Protein 1TUA (pdb70)

Structure (mmCIF, N/CA/C/O backbone):
data_1TUA
#
_entry.id   1TUA
#
_cell.length_a   50.710
_cell.length_b   28.987
_cell.length_c   69.924
_cell.angle_alpha   90.00
_cell.angle_beta   95.85
_cell.angle_gamma   90.00
#
_symmetry.space_group_name_H-M   'P 1 21 1'
#
loop_
_entity.id
_entity.type
_entity.pdbx_description
1 polymer 'Hypothetical protein APE0754'
2 water water
#
loop_
_atom_site.group_PDB
_atom_site.id
_atom_site.type_symbol
_atom_site.label_atom_id
_atom_site.label_alt_id
_atom_site.label_comp_id
_atom_site.label_asym_id
_atom_site.label_entity_id
_atom_site.label_seq_id
_atom_site.pdbx_PDB_ins_code
_atom_site.Cartn_x
_atom_site.Cartn_y
_atom_site.Cartn_z
_atom_site.occupancy
_atom_site.B_iso_or_equiv
_atom_site.auth_seq_id
_atom_site.auth_comp_id
_atom_site.auth_asym_id
_atom_site.auth_atom_id
_atom_site.pdbx_PDB_model_num
ATOM 1 N N . ALA A 1 1 ? 54.814 14.633 77.575 1.00 25.20 0 ALA A N 1
ATOM 2 C CA . ALA A 1 1 ? 53.455 14.607 78.195 1.00 22.08 0 ALA A CA 1
ATOM 3 C C . ALA A 1 1 ? 52.421 13.970 77.260 1.00 21.05 0 ALA A C 1
ATOM 4 O O . ALA A 1 1 ? 52.470 14.165 76.042 1.00 21.12 0 ALA A O 1
ATOM 6 N N . MET A 1 2 ? 51.496 13.198 77.833 1.00 17.75 1 MET A N 1
ATOM 7 C CA . MET A 1 2 ? 50.452 12.547 77.045 1.00 15.67 1 MET A CA 1
ATOM 8 C C . MET A 1 2 ? 49.455 13.580 76.546 1.00 15.24 1 MET A C 1
ATOM 9 O O . MET A 1 2 ? 49.052 14.479 77.285 1.00 15.12 1 MET A O 1
ATOM 14 N N . LYS A 1 3 ? 49.065 13.445 75.285 1.00 14.12 2 LYS A N 1
ATOM 15 C CA . LYS A 1 3 ? 48.085 14.339 74.676 1.00 12.24 2 LYS A CA 1
ATOM 16 C C . LYS A 1 3 ? 47.585 13.667 73.407 1.00 11.53 2 LYS A C 1
ATOM 17 O O . LYS A 1 3 ? 48.181 12.692 72.937 1.00 10.61 2 LYS A O 1
ATOM 23 N N . PRO A 1 4 ? 46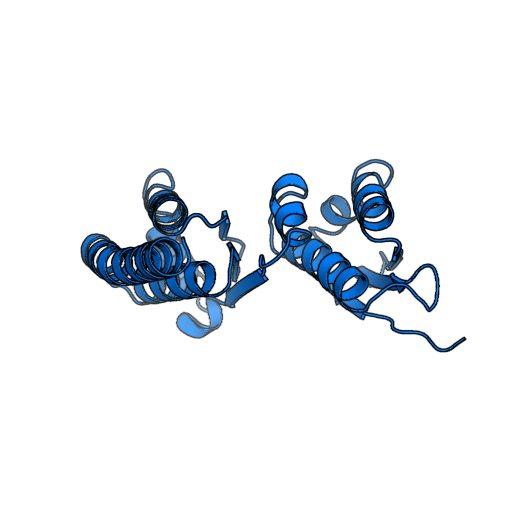.463 14.149 72.854 1.00 11.09 3 PRO A N 1
ATOM 24 C CA . PRO A 1 4 ? 45.971 13.523 71.625 1.00 10.69 3 PRO A CA 1
ATOM 25 C C . PRO A 1 4 ? 46.989 13.821 70.531 1.00 12.10 3 PRO A C 1
ATOM 26 O O . PRO A 1 4 ? 47.506 14.936 70.436 1.00 11.50 3 PRO A O 1
ATOM 30 N N . ARG A 1 5 ? 47.303 12.813 69.733 1.00 11.62 4 ARG A N 1
ATOM 31 C CA . ARG A 1 5 ? 48.246 12.974 68.638 1.00 11.56 4 ARG A CA 1
ATOM 32 C C . ARG A 1 5 ? 47.724 12.140 67.489 1.00 10.88 4 ARG A C 1
ATOM 33 O O . ARG A 1 5 ? 47.416 10.962 67.665 1.00 11.09 4 ARG A O 1
ATOM 41 N N . ILE A 1 6 ? 47.603 12.757 66.321 1.00 8.57 5 ILE A N 1
ATOM 42 C CA . ILE A 1 6 ? 47.140 12.034 65.150 1.00 9.82 5 ILE A CA 1
ATOM 43 C C . ILE A 1 6 ? 48.277 11.985 64.135 1.00 10.21 5 ILE A C 1
ATOM 44 O O . ILE A 1 6 ? 48.735 13.018 63.638 1.00 9.96 5 ILE A O 1
ATOM 49 N N . TYR A 1 7 ? 48.748 10.775 63.858 1.00 10.43 6 TYR A N 1
ATOM 50 C CA . TYR A 1 7 ? 49.817 10.564 62.895 1.00 10.43 6 TYR A CA 1
ATOM 51 C C . TYR A 1 7 ? 49.194 10.387 61.521 1.00 11.42 6 TYR A C 1
ATOM 52 O O . TYR A 1 7 ? 48.274 9.589 61.341 1.00 13.17 6 TYR A O 1
ATOM 61 N N . VAL A 1 8 ? 49.687 11.141 60.551 1.00 10.73 7 VAL A N 1
ATOM 62 C CA . VAL A 1 8 ? 49.169 11.046 59.197 1.00 11.27 7 VAL A CA 1
ATOM 63 C C . VAL A 1 8 ? 50.310 10.723 58.235 1.00 11.70 7 VAL A C 1
ATOM 64 O O . VAL A 1 8 ? 51.242 11.516 58.075 1.00 11.14 7 VAL A O 1
ATOM 68 N N . LYS A 1 9 ? 50.241 9.550 57.611 1.00 13.17 8 LYS A N 1
ATOM 69 C CA . LYS A 1 9 ? 51.266 9.155 56.654 1.00 14.63 8 LYS A CA 1
ATOM 70 C C . LYS A 1 9 ? 50.994 9.940 55.382 1.00 14.40 8 LYS A C 1
ATOM 71 O O . LYS A 1 9 ? 49.871 9.954 54.888 1.00 16.67 8 LYS A O 1
ATOM 77 N N . VAL A 1 10 ? 52.012 10.605 54.856 1.00 13.70 9 VAL A N 1
ATOM 78 C CA . VAL A 1 10 ? 51.838 11.392 53.641 1.00 13.74 9 VAL A CA 1
ATOM 79 C C . VAL A 1 10 ? 52.638 10.792 52.486 1.00 14.59 9 VAL A C 1
ATOM 80 O O . VAL A 1 10 ? 53.761 10.330 52.680 1.00 15.24 9 VAL A O 1
ATOM 84 N N . LYS A 1 11 ? 52.048 10.772 51.293 1.00 14.79 10 LYS A N 1
ATOM 85 C CA . LYS A 1 11 ? 52.752 10.249 50.127 1.00 14.39 10 LYS A CA 1
ATOM 86 C C . LYS A 1 11 ? 54.004 11.110 49.994 1.00 14.74 10 LYS A C 1
ATOM 87 O O . LYS A 1 11 ? 53.923 12.336 50.003 1.00 14.24 10 LYS A O 1
ATOM 93 N N . PRO A 1 12 ? 55.183 10.483 49.885 1.00 15.63 11 PRO A N 1
ATOM 94 C CA . PRO A 1 12 ? 56.431 11.248 49.762 1.00 16.78 11 PRO A CA 1
ATOM 95 C C . PRO A 1 12 ? 56.380 12.379 48.734 1.00 16.92 11 PRO A C 1
ATOM 96 O O . PRO A 1 12 ? 56.880 13.478 48.983 1.00 17.71 11 PRO A O 1
ATOM 100 N N . GLU A 1 13 ? 55.762 12.106 47.587 1.00 16.39 12 GLU A N 1
ATOM 101 C CA . GLU A 1 13 ? 55.653 13.082 46.509 1.00 16.78 12 GLU A CA 1
ATOM 102 C C . GLU A 1 13 ? 54.710 14.247 46.824 1.00 16.44 12 GLU A C 1
ATOM 103 O O . GLU A 1 13 ? 54.601 15.191 46.039 1.00 17.33 12 GLU A O 1
ATOM 109 N N . ARG A 1 14 ? 54.033 14.191 47.968 1.00 13.82 13 ARG A N 1
ATOM 110 C CA . ARG A 1 14 ? 53.114 15.261 48.343 1.00 12.85 13 ARG A CA 1
ATOM 111 C C . ARG A 1 14 ? 53.524 15.991 49.617 1.00 13.23 13 ARG A C 1
ATOM 112 O O . ARG A 1 14 ? 52.845 16.923 50.043 1.00 12.79 13 ARG A O 1
ATOM 120 N N . LEU A 1 15 ? 54.640 15.589 50.221 1.00 14.27 14 LEU A N 1
ATOM 121 C CA . LEU A 1 15 ? 55.080 16.222 51.464 1.00 13.58 14 LEU A CA 1
ATOM 122 C C . LEU A 1 15 ? 55.318 17.718 51.283 1.00 12.91 14 LEU A C 1
ATOM 123 O O . LEU A 1 15 ? 55.051 18.514 52.185 1.00 11.79 14 LEU A O 1
ATOM 128 N N . GLY A 1 16 ? 55.812 18.103 50.109 1.00 12.60 15 GLY A N 1
ATOM 129 C CA . GLY A 1 16 ? 56.046 19.511 49.849 1.00 13.37 15 GLY A CA 1
ATOM 130 C C . GLY A 1 16 ? 54.747 20.298 49.788 1.00 13.61 15 GLY A C 1
ATOM 131 O O . GLY A 1 16 ? 54.688 21.463 50.193 1.00 14.26 15 GLY A O 1
ATOM 132 N N . ALA A 1 17 ? 53.696 19.664 49.278 1.00 12.03 16 ALA A N 1
ATOM 133 C CA . ALA A 1 17 ? 52.405 20.328 49.173 1.00 12.31 16 ALA A CA 1
ATOM 134 C C . ALA A 1 17 ? 51.795 20.504 50.558 1.00 11.72 16 ALA A C 1
ATOM 135 O O . ALA A 1 17 ? 51.103 21.490 50.818 1.00 12.72 16 ALA A O 1
ATOM 137 N N . VAL A 1 18 ? 52.045 19.542 51.441 1.00 11.38 17 VAL A N 1
ATOM 138 C CA . VAL A 1 18 ? 51.518 19.602 52.798 1.00 10.81 17 VAL A CA 1
ATOM 139 C C . VAL A 1 18 ? 52.210 20.704 53.602 1.00 11.65 17 VAL A C 1
ATOM 140 O O . VAL A 1 18 ? 51.566 21.454 54.335 1.00 10.86 17 VAL A O 1
ATOM 144 N N . ILE A 1 19 ? 53.525 20.803 53.455 1.00 11.54 18 ILE A N 1
ATOM 145 C CA . ILE A 1 19 ? 54.296 21.821 54.165 1.00 12.30 18 ILE A CA 1
ATOM 146 C C . ILE A 1 19 ? 54.055 23.205 53.552 1.00 12.13 18 ILE A C 1
ATOM 147 O O . ILE A 1 19 ? 53.808 24.185 54.260 1.00 11.42 18 ILE A O 1
ATOM 152 N N . GLY A 1 20 ? 54.123 23.268 52.228 1.00 12.48 19 GLY A N 1
ATOM 153 C CA . GLY A 1 20 ? 53.932 24.524 51.534 1.00 15.12 19 GLY A CA 1
ATOM 154 C C . GLY A 1 20 ? 55.232 25.308 51.504 1.00 16.93 19 GLY A C 1
ATOM 155 O O . GLY A 1 20 ? 56.113 25.081 52.343 1.00 15.97 19 GLY A O 1
ATOM 156 N N . PRO A 1 21 ? 55.389 26.238 50.549 1.00 19.53 20 PRO A N 1
ATOM 157 C CA . PRO A 1 21 ? 56.615 27.034 50.454 1.00 20.35 20 PRO A CA 1
ATOM 158 C C . PRO A 1 21 ? 56.860 27.777 51.754 1.00 20.64 20 PRO A C 1
ATOM 159 O O . PRO A 1 21 ? 55.993 28.514 52.220 1.00 21.18 20 PRO A O 1
ATOM 163 N N . ARG A 1 22 ? 58.037 27.580 52.336 1.00 21.17 21 ARG A N 1
ATOM 164 C CA . ARG A 1 22 ? 58.382 28.236 53.589 1.00 22.13 21 ARG A CA 1
ATOM 165 C C . ARG A 1 22 ? 57.443 27.785 54.711 1.00 20.10 21 ARG A C 1
ATOM 166 O O . ARG A 1 22 ? 57.308 28.472 55.722 1.00 18.97 21 ARG A O 1
ATOM 174 N N . GLY A 1 23 ? 56.795 26.634 54.519 1.00 17.59 22 GLY A N 1
ATOM 175 C CA . GLY A 1 23 ? 55.883 26.102 55.524 1.00 15.42 22 GLY A CA 1
ATOM 176 C C . GLY A 1 23 ? 54.563 26.846 55.662 1.00 14.84 22 GLY A C 1
ATOM 177 O O . GLY A 1 23 ? 53.868 26.707 56.666 1.00 14.32 22 GLY A O 1
ATOM 178 N N . GLU A 1 24 ? 54.199 27.618 54.645 1.00 13.90 23 GLU A N 1
ATOM 179 C CA . GLU A 1 24 ? 52.968 28.399 54.685 1.00 15.32 23 GLU A CA 1
ATOM 180 C C . GLU A 1 24 ? 51.676 27.586 54.781 1.00 13.12 23 GLU A C 1
ATOM 181 O O . GLU A 1 24 ? 50.704 28.048 55.377 1.00 12.30 23 GLU A O 1
ATOM 187 N N . VAL A 1 25 ? 51.655 26.391 54.193 1.00 11.60 24 VAL A N 1
ATOM 188 C CA . VAL A 1 25 ? 50.451 25.568 54.241 1.00 11.75 24 VAL A CA 1
ATOM 189 C C . VAL A 1 25 ? 50.233 24.966 55.622 1.00 11.47 24 VAL A C 1
ATOM 190 O O . VAL A 1 25 ? 49.146 25.106 56.197 1.00 12.09 24 VAL A O 1
ATOM 194 N N . LYS A 1 26 ? 51.246 24.310 56.180 1.00 12.54 25 LYS A N 1
ATOM 195 C CA . LYS A 1 26 ? 51.049 23.743 57.510 1.00 13.51 25 LYS A CA 1
ATOM 196 C C . LYS A 1 26 ? 50.824 24.875 58.512 1.00 11.98 25 LYS A C 1
ATOM 197 O O . LYS A 1 26 ? 50.076 24.713 59.475 1.00 11.43 25 LYS A O 1
ATOM 203 N N . ALA A 1 27 ? 51.456 26.024 58.281 1.00 11.05 26 ALA A N 1
ATOM 204 C CA . ALA A 1 27 ? 51.286 27.173 59.173 1.00 11.32 26 ALA A CA 1
ATOM 205 C C . ALA A 1 27 ? 49.832 27.634 59.179 1.00 10.46 26 ALA A C 1
ATOM 206 O O . ALA A 1 27 ? 49.286 27.952 60.231 1.00 10.69 26 ALA A O 1
ATOM 208 N N . GLU A 1 28 ? 49.215 27.677 58.000 1.00 9.56 27 GLU A N 1
ATOM 209 C CA . GLU A 1 28 ? 47.825 28.100 57.880 1.00 9.49 27 GLU A CA 1
ATOM 210 C C . GLU A 1 28 ? 46.895 27.076 58.531 1.00 9.71 27 GLU A C 1
ATOM 211 O O . GLU A 1 28 ? 45.911 27.449 59.177 1.00 9.71 27 GLU A O 1
ATOM 217 N N . ILE A 1 29 ? 47.196 25.786 58.373 1.00 9.03 28 ILE A N 1
ATOM 218 C CA . ILE A 1 29 ? 46.348 24.767 58.992 1.00 10.40 28 ILE A CA 1
ATOM 219 C C . ILE A 1 29 ? 46.422 24.932 60.509 1.00 9.67 28 ILE A C 1
ATOM 220 O O . ILE A 1 29 ? 45.401 24.900 61.201 1.00 9.54 28 ILE A O 1
ATOM 225 N N . MET A 1 30 ? 47.638 25.125 61.018 1.00 9.67 29 MET A N 1
ATOM 226 C CA . MET A 1 30 ? 47.853 25.312 62.449 1.00 10.24 29 MET A CA 1
ATOM 227 C C . MET A 1 30 ? 47.099 26.547 62.947 1.00 10.78 29 MET A C 1
ATOM 228 O O . MET A 1 30 ? 46.417 26.507 63.968 1.00 10.39 29 MET A O 1
ATOM 233 N N . ARG A 1 31 ? 47.230 27.642 62.208 1.00 10.56 30 ARG A N 1
ATOM 234 C CA . ARG A 1 31 ? 46.599 28.910 62.557 1.00 11.93 30 ARG A CA 1
ATOM 235 C C . ARG A 1 31 ? 45.083 28.842 62.689 1.00 10.98 30 ARG A C 1
ATOM 236 O O . ARG A 1 31 ? 44.509 29.382 63.632 1.00 11.56 30 ARG A O 1
ATOM 244 N N . ARG A 1 32 ? 44.437 28.171 61.745 1.00 9.41 31 ARG A N 1
ATOM 245 C CA . ARG A 1 32 ? 42.980 28.067 61.743 1.00 10.57 31 ARG A CA 1
ATOM 246 C C . ARG A 1 32 ? 42.373 27.055 62.712 1.00 10.24 31 ARG A C 1
ATOM 247 O O . ARG A 1 32 ? 41.196 27.171 63.068 1.00 10.47 31 ARG A O 1
ATOM 255 N N . THR A 1 33 ? 43.174 26.084 63.150 1.00 9.25 32 THR A N 1
ATOM 256 C CA . THR A 1 33 ? 42.693 25.034 64.052 1.00 8.26 32 THR A CA 1
ATOM 257 C C . THR A 1 33 ? 43.267 25.041 65.471 1.00 7.81 32 THR A C 1
ATOM 258 O O . THR A 1 33 ? 42.736 24.371 66.354 1.00 8.67 32 THR A O 1
ATOM 262 N N . GLY A 1 34 ? 44.345 25.785 65.696 1.00 7.12 33 GLY A N 1
ATOM 263 C CA . GLY A 1 34 ? 44.937 25.815 67.025 1.00 8.65 33 GLY A CA 1
ATOM 264 C C . GLY A 1 34 ? 45.708 24.536 67.303 1.00 10.01 33 GLY A C 1
ATOM 265 O O . GLY A 1 34 ? 45.740 24.031 68.431 1.00 10.86 33 GLY A O 1
ATOM 266 N N . THR A 1 35 ? 46.333 24.003 66.261 1.00 9.55 34 THR A N 1
ATOM 267 C CA . THR A 1 35 ? 47.111 22.783 66.392 1.00 8.18 34 THR A CA 1
ATOM 268 C C . THR A 1 35 ? 48.577 23.054 66.110 1.00 9.44 34 THR A C 1
ATOM 269 O O . THR A 1 35 ? 48.951 24.143 65.662 1.00 9.19 34 THR A O 1
ATOM 273 N N . VAL A 1 36 ? 49.403 22.053 66.405 1.00 10.10 35 VAL A N 1
ATOM 274 C CA . VAL A 1 36 ? 50.827 22.113 66.147 1.00 11.18 35 VAL A CA 1
ATOM 275 C C . VAL A 1 36 ? 51.109 20.902 65.265 1.00 11.51 35 VAL A C 1
ATOM 276 O O . VAL A 1 36 ? 50.792 19.766 65.624 1.00 11.23 35 VAL A O 1
ATOM 280 N N . ILE A 1 37 ? 51.682 21.154 64.098 1.00 10.41 36 ILE A N 1
ATOM 281 C CA . ILE A 1 37 ? 51.967 20.089 63.161 1.00 13.13 36 ILE A CA 1
ATOM 282 C C . ILE A 1 37 ? 53.469 19.918 62.996 1.00 15.28 36 ILE A C 1
ATOM 283 O O . ILE A 1 37 ? 54.182 20.865 62.663 1.00 16.17 36 ILE A O 1
ATOM 288 N N . THR A 1 38 ? 53.945 18.706 63.242 1.00 14.72 37 THR A N 1
ATOM 289 C CA . THR A 1 38 ? 55.363 18.416 63.112 1.00 17.00 37 THR A CA 1
ATOM 290 C C . THR A 1 38 ? 55.548 17.436 61.958 1.00 16.64 37 THR A C 1
ATOM 291 O O . THR A 1 38 ? 54.768 16.493 61.786 1.00 14.89 37 THR A O 1
ATOM 295 N N . VAL A 1 39 ? 56.582 17.680 61.163 1.00 17.36 38 VAL A N 1
ATOM 296 C CA . VAL A 1 39 ? 56.865 16.858 60.001 1.00 19.53 38 VAL A CA 1
ATOM 297 C C . VAL A 1 39 ? 58.126 16.015 60.147 1.00 20.88 38 VAL A C 1
ATOM 298 O O . VAL A 1 39 ? 59.157 16.494 60.618 1.00 21.47 38 VAL A O 1
ATOM 302 N N . ASP A 1 40 ? 58.024 14.753 59.747 1.00 22.04 39 ASP A N 1
ATOM 303 C CA . ASP A 1 40 ? 59.144 13.820 59.776 1.00 24.59 39 ASP A CA 1
ATOM 304 C C . ASP A 1 40 ? 59.424 13.548 58.298 1.00 25.65 39 ASP A C 1
ATOM 305 O O . ASP A 1 40 ? 58.862 12.615 57.724 1.00 25.18 39 ASP A O 1
ATOM 310 N N . THR A 1 41 ? 60.279 14.362 57.681 1.00 27.22 40 THR A N 1
ATOM 311 C CA . THR A 1 41 ? 60.571 14.207 56.257 1.00 30.79 40 THR A CA 1
ATOM 312 C C . THR A 1 41 ? 61.132 12.842 55.877 1.00 31.98 40 THR A C 1
ATOM 313 O O . THR A 1 41 ? 60.748 12.266 54.858 1.00 31.96 40 THR A O 1
ATOM 317 N N . GLU A 1 42 ? 62.041 12.326 56.694 1.00 33.07 41 GLU A N 1
ATOM 318 C CA . GLU A 1 42 ? 62.649 11.033 56.415 1.00 34.60 41 GLU A CA 1
ATOM 319 C C . GLU A 1 42 ? 61.633 9.895 56.361 1.00 33.47 41 GLU A C 1
ATOM 320 O O . GLU A 1 42 ? 61.784 8.961 55.572 1.00 33.84 41 GLU A O 1
ATOM 326 N N . ASN A 1 43 ? 60.594 9.981 57.187 1.00 30.89 42 ASN A N 1
ATOM 327 C CA . ASN A 1 43 ? 59.560 8.953 57.220 1.00 28.45 42 ASN A CA 1
ATOM 328 C C . ASN A 1 43 ? 58.282 9.417 56.518 1.00 25.79 42 ASN A C 1
ATOM 329 O O . ASN A 1 43 ? 57.315 8.663 56.424 1.00 26.24 42 ASN A O 1
ATOM 334 N N . SER A 1 44 ? 58.294 10.654 56.022 1.00 22.64 43 SER A N 1
ATOM 335 C CA . SER A 1 44 ? 57.142 11.244 55.336 1.00 20.84 43 SER A CA 1
ATOM 336 C C . SER A 1 44 ? 55.885 11.010 56.177 1.00 19.87 43 SER A C 1
ATOM 337 O O . SER A 1 44 ? 54.874 10.475 55.707 1.00 18.12 43 SER A O 1
ATOM 340 N N . MET A 1 45 ? 55.980 11.420 57.435 1.00 17.86 44 MET A N 1
ATOM 341 C CA . MET A 1 45 ? 54.911 11.268 58.405 1.00 16.68 44 MET A CA 1
ATOM 342 C C . MET A 1 45 ? 54.681 12.634 59.042 1.00 16.09 44 MET A C 1
ATOM 343 O O . MET A 1 45 ? 55.624 13.387 59.293 1.00 15.86 44 MET A O 1
ATOM 348 N N . VAL A 1 46 ? 53.420 12.959 59.286 1.00 13.77 45 VAL A N 1
ATOM 349 C CA . VAL A 1 46 ? 53.070 14.226 59.901 1.00 13.42 45 VAL A CA 1
ATOM 350 C C . VAL A 1 46 ? 52.356 13.925 61.219 1.00 13.34 45 VAL A C 1
ATOM 351 O O . VAL A 1 46 ? 51.601 12.959 61.313 1.00 14.10 45 VAL A O 1
ATOM 355 N N . ILE A 1 47 ? 52.630 14.717 62.248 1.00 12.08 46 ILE A N 1
ATOM 356 C CA . ILE A 1 47 ? 51.977 14.521 63.537 1.00 12.46 46 ILE A CA 1
ATOM 357 C C . ILE A 1 47 ? 51.193 15.785 63.874 1.00 11.66 46 ILE A C 1
ATOM 358 O O . ILE A 1 47 ? 51.743 16.885 63.869 1.00 10.82 46 ILE A O 1
ATOM 363 N N . VAL A 1 48 ? 49.906 15.617 64.157 1.00 10.25 47 VAL A N 1
ATOM 364 C CA . VAL A 1 48 ? 49.038 16.738 64.494 1.00 10.49 47 VAL A CA 1
ATOM 365 C C . VAL A 1 48 ? 48.706 16.675 65.984 1.00 10.20 47 VAL A C 1
ATOM 366 O O . VAL A 1 48 ? 48.252 15.646 66.476 1.00 9.21 47 VAL A O 1
ATOM 370 N N . GLU A 1 49 ? 48.955 17.773 66.694 1.00 9.89 48 GLU A N 1
ATOM 371 C CA . GLU A 1 49 ? 48.682 17.853 68.124 1.00 11.16 48 GLU A CA 1
ATOM 372 C C . GLU A 1 49 ? 47.963 19.153 68.450 1.00 9.89 48 GLU A C 1
ATOM 373 O O . GLU A 1 49 ? 48.072 20.132 67.719 1.00 9.37 48 GLU A O 1
ATOM 379 N N . PRO A 1 50 ? 47.224 19.180 69.566 1.00 10.00 49 PRO A N 1
ATOM 380 C CA . PRO A 1 50 ? 46.526 20.412 69.939 1.00 10.88 49 PRO A CA 1
ATOM 381 C C . PRO A 1 50 ? 47.567 21.333 70.586 1.00 10.83 49 PRO A C 1
ATOM 382 O O . PRO A 1 50 ? 48.537 20.848 71.176 1.00 11.69 49 PRO A O 1
ATOM 386 N N . GLU A 1 51 ? 47.392 22.646 70.470 1.00 10.99 50 GLU A N 1
ATOM 387 C CA . GLU A 1 51 ? 48.352 23.570 71.079 1.00 11.37 50 GLU A CA 1
ATOM 388 C C . GLU A 1 51 ? 48.105 23.682 72.588 1.00 13.02 50 GLU A C 1
ATOM 389 O O . GLU A 1 51 ? 49.000 24.070 73.340 1.00 15.13 50 GLU A O 1
ATOM 395 N N . ALA A 1 52 ? 46.889 23.336 73.015 1.00 13.28 51 ALA A N 1
ATOM 396 C CA . ALA A 1 52 ? 46.479 23.380 74.427 1.00 14.37 51 ALA A CA 1
ATOM 397 C C . ALA A 1 52 ? 45.477 22.247 74.675 1.00 15.18 51 ALA A C 1
ATOM 398 O O . ALA A 1 52 ? 44.806 21.810 73.740 1.00 14.73 51 ALA A O 1
ATOM 400 N N . GLU A 1 53 ? 45.350 21.782 75.922 1.00 16.78 52 GLU A N 1
ATOM 401 C CA . GLU A 1 53 ? 44.438 20.661 76.215 1.00 17.91 52 GLU A CA 1
ATOM 402 C C . GLU A 1 53 ? 42.976 20.910 75.876 1.00 16.59 52 GLU A C 1
ATOM 403 O O . GLU A 1 53 ? 42.242 19.974 75.528 1.00 17.91 52 GLU A O 1
ATOM 409 N N . GLY A 1 54 ? 42.565 22.170 75.977 1.00 14.24 53 GLY A N 1
ATOM 410 C CA . GLY A 1 54 ? 41.191 22.545 75.698 1.00 11.56 53 GLY A CA 1
ATOM 411 C C . GLY A 1 54 ? 40.800 22.651 74.233 1.00 10.85 53 GLY A C 1
ATOM 412 O O . GLY A 1 54 ? 39.654 22.983 73.943 1.00 9.85 53 GLY A O 1
ATOM 413 N N . ILE A 1 55 ? 41.731 22.397 73.312 1.00 10.13 54 ILE A N 1
ATOM 414 C CA . ILE A 1 55 ? 41.409 22.447 71.880 1.00 10.21 54 ILE A CA 1
ATOM 415 C C . ILE A 1 55 ? 40.497 21.235 71.645 1.00 10.50 54 ILE A C 1
ATOM 416 O O . ILE A 1 55 ? 40.853 20.114 71.996 1.00 12.10 54 ILE A O 1
ATOM 421 N N . PRO A 1 56 ? 39.310 21.440 71.055 1.00 9.69 55 PRO A N 1
ATOM 422 C CA . PRO A 1 56 ? 38.418 20.301 70.836 1.00 10.11 55 PRO A CA 1
ATOM 423 C C . PRO A 1 56 ? 38.883 19.279 69.808 1.00 9.45 55 PRO A C 1
ATOM 424 O O . PRO A 1 56 ? 39.671 19.593 68.915 1.00 9.29 55 PRO A O 1
ATOM 428 N N . PRO A 1 57 ? 38.405 18.029 69.937 1.00 9.77 56 PRO A N 1
ATOM 429 C CA . PRO A 1 57 ? 38.744 16.927 69.033 1.00 9.37 56 PRO A CA 1
ATOM 430 C C . PRO A 1 57 ? 38.470 17.275 67.578 1.00 9.06 56 PRO A C 1
ATOM 431 O O . PRO A 1 57 ? 39.260 16.940 66.703 1.00 10.36 56 PRO A O 1
ATOM 435 N N . VAL A 1 58 ? 37.353 17.950 67.317 1.00 10.06 57 VAL A N 1
ATOM 436 C CA . VAL A 1 58 ? 37.009 18.313 65.942 1.00 10.47 57 VAL A CA 1
ATOM 437 C C . VAL A 1 58 ? 38.098 19.165 65.277 1.00 9.67 57 VAL A C 1
ATOM 438 O O . VAL A 1 58 ? 38.362 19.018 64.087 1.00 9.45 57 VAL A O 1
ATOM 442 N N . ASN A 1 59 ? 38.736 20.048 66.041 1.00 9.69 58 ASN A N 1
ATOM 443 C CA . ASN A 1 59 ? 39.798 20.892 65.491 1.00 8.87 58 ASN A CA 1
ATOM 444 C C . ASN A 1 59 ? 40.997 20.053 65.101 1.00 8.09 58 ASN A C 1
ATOM 445 O O . ASN A 1 59 ? 41.590 20.256 64.042 1.00 9.05 58 ASN A O 1
ATOM 450 N N . LEU A 1 60 ? 41.347 19.109 65.972 1.00 8.32 59 LEU A N 1
ATOM 451 C CA . LEU A 1 60 ? 42.479 18.216 65.746 1.00 8.54 59 LEU A CA 1
ATOM 452 C C . LEU A 1 60 ? 42.201 17.271 64.571 1.00 7.91 59 LEU A C 1
ATOM 453 O O . LEU A 1 60 ? 43.031 17.099 63.673 1.00 8.06 59 LEU A O 1
ATOM 458 N N . MET A 1 61 ? 41.016 16.673 64.586 1.00 7.62 60 MET A N 1
ATOM 459 C CA . MET A 1 61 ? 40.611 15.746 63.544 1.00 8.19 60 MET A CA 1
ATOM 460 C C . MET A 1 61 ? 40.521 16.406 62.164 1.00 8.63 60 MET A C 1
ATOM 461 O O . MET A 1 61 ? 41.014 15.859 61.179 1.00 9.69 60 MET A O 1
ATOM 466 N N . LYS A 1 62 ? 39.916 17.587 62.079 1.00 8.97 61 LYS A N 1
ATOM 467 C CA . LYS A 1 62 ? 39.811 18.257 60.780 1.00 8.50 61 LYS A CA 1
ATOM 468 C C . LYS A 1 62 ? 41.181 18.698 60.267 1.00 8.31 61 LYS A C 1
ATOM 469 O O . LYS A 1 62 ? 41.434 18.676 59.067 1.00 8.40 61 LYS A O 1
ATOM 475 N N . ALA A 1 63 ? 42.066 19.104 61.174 1.00 7.95 62 ALA A N 1
ATOM 476 C CA . ALA A 1 63 ? 43.415 19.500 60.781 1.00 8.26 62 ALA A CA 1
ATOM 477 C C . ALA A 1 63 ? 44.076 18.289 60.110 1.00 8.95 62 ALA A C 1
ATOM 478 O O . ALA A 1 63 ? 44.733 18.414 59.069 1.00 9.95 62 ALA A O 1
ATOM 480 N N . ALA A 1 64 ? 43.891 17.115 60.713 1.00 8.61 63 ALA A N 1
ATOM 481 C CA . ALA A 1 64 ? 44.464 15.878 60.181 1.00 8.36 63 ALA A CA 1
ATOM 482 C C . ALA A 1 64 ? 43.810 15.492 58.853 1.00 8.84 63 ALA A C 1
ATOM 483 O O . ALA A 1 64 ? 44.465 14.928 57.973 1.00 8.90 63 ALA A O 1
ATOM 485 N N . GLU A 1 65 ? 42.523 15.795 58.701 1.00 9.48 64 GLU A N 1
ATOM 486 C CA . GLU A 1 65 ? 41.829 15.465 57.457 1.00 10.55 64 GLU A CA 1
ATOM 487 C C . GLU A 1 65 ? 42.343 16.337 56.321 1.00 9.48 64 GLU A C 1
ATOM 488 O O . GLU A 1 65 ? 42.471 15.874 55.193 1.00 9.20 64 GLU A O 1
ATOM 494 N N . VAL A 1 66 ? 42.651 17.594 56.616 1.00 8.59 65 VAL A N 1
ATOM 495 C CA . VAL A 1 66 ? 43.182 18.481 55.585 1.00 8.76 65 VAL A CA 1
ATOM 496 C C . VAL A 1 66 ? 44.508 17.910 55.079 1.00 7.65 65 VAL A C 1
ATOM 497 O O . VAL A 1 66 ? 44.751 17.846 53.872 1.00 7.98 65 VAL A O 1
ATOM 501 N N . VAL A 1 67 ? 45.365 17.491 56.005 1.00 7.73 66 VAL A N 1
ATOM 502 C CA . VAL A 1 67 ? 46.653 16.908 55.628 1.00 7.41 66 VAL A CA 1
ATOM 503 C C . VAL A 1 67 ? 46.448 15.663 54.761 1.00 8.23 66 VAL A C 1
ATOM 504 O O . VAL A 1 67 ? 47.119 15.482 53.746 1.00 8.79 66 VAL A O 1
ATOM 508 N N . LYS A 1 68 ? 45.523 14.801 55.166 1.00 8.71 67 LYS A N 1
ATOM 509 C CA . LYS A 1 68 ? 45.254 13.587 54.407 1.00 9.85 67 LYS A CA 1
ATOM 510 C C . LYS A 1 68 ? 44.757 13.935 53.008 1.00 9.20 67 LYS A C 1
ATOM 511 O O . LYS A 1 68 ? 45.170 13.317 52.029 1.00 9.83 67 LYS A O 1
ATOM 517 N N . ALA A 1 69 ? 43.877 14.929 52.916 1.00 8.05 68 ALA A N 1
ATOM 518 C CA . ALA A 1 69 ? 43.329 15.357 51.628 1.00 8.12 68 ALA A CA 1
ATOM 519 C C . ALA A 1 69 ? 44.421 15.879 50.679 1.00 8.01 68 ALA A C 1
ATOM 520 O O . ALA A 1 69 ? 44.383 15.618 49.474 1.00 8.80 68 ALA A O 1
ATOM 522 N N . ILE A 1 70 ? 45.388 16.620 51.214 1.00 7.06 69 ILE A N 1
ATOM 523 C CA . ILE A 1 70 ? 46.479 17.138 50.386 1.00 8.21 69 ILE A CA 1
ATOM 524 C C . ILE A 1 70 ? 47.362 15.977 49.928 1.00 8.78 69 ILE A C 1
ATOM 525 O O . ILE A 1 70 ? 47.805 15.930 48.776 1.00 9.96 69 ILE A O 1
ATOM 530 N N . SER A 1 71 ? 47.605 15.038 50.835 1.00 8.19 70 SER A N 1
ATOM 531 C CA . SER A 1 71 ? 48.402 13.851 50.523 1.00 9.79 70 SER A CA 1
ATOM 532 C C . SER A 1 71 ? 47.753 13.068 49.375 1.00 9.74 70 SER A C 1
ATOM 533 O O . SER A 1 71 ? 48.437 12.553 48.492 1.00 10.58 70 SER A O 1
ATOM 536 N N . LEU A 1 72 ? 46.426 12.991 49.394 1.00 10.44 71 LEU A N 1
ATOM 537 C CA . LEU A 1 72 ? 45.673 12.280 48.361 1.00 10.44 71 LEU A CA 1
ATOM 538 C C . LEU A 1 72 ? 45.695 12.959 46.991 1.00 10.63 71 LEU A C 1
ATOM 539 O O . LEU A 1 72 ? 45.352 12.338 45.979 1.00 11.79 71 LEU A O 1
ATOM 544 N N . GLY A 1 73 ? 46.087 14.229 46.948 1.00 9.69 72 GLY A N 1
ATOM 545 C CA . GLY A 1 73 ? 46.157 14.914 45.668 1.00 9.80 72 GLY A CA 1
ATOM 546 C C . GLY A 1 73 ? 45.493 16.276 45.572 1.00 10.98 72 GLY A C 1
ATOM 547 O O . GLY A 1 73 ? 45.757 17.023 44.629 1.00 11.51 72 GLY A O 1
ATOM 548 N N . PHE A 1 74 ? 44.627 16.604 46.527 1.00 10.52 73 PHE A N 1
ATOM 549 C CA . PHE A 1 74 ? 43.950 17.895 46.517 1.00 10.17 73 PHE A CA 1
ATOM 550 C C . PHE A 1 74 ? 44.904 19.048 46.791 1.00 11.30 73 PHE A C 1
ATOM 551 O O . PHE A 1 74 ? 45.783 18.944 47.638 1.00 11.27 73 PHE A O 1
ATOM 559 N N . PRO A 1 75 ? 44.758 20.159 46.056 1.00 12.32 74 PRO A N 1
ATOM 560 C CA . PRO A 1 75 ? 45.653 21.283 46.341 1.00 12.39 74 PRO A CA 1
ATOM 561 C C . PRO A 1 75 ? 45.168 21.830 47.695 1.00 12.51 74 PRO A C 1
ATOM 562 O O . PRO A 1 75 ? 43.987 21.684 48.044 1.00 11.68 74 PRO A O 1
ATOM 566 N N . PRO A 1 76 ? 46.061 22.451 48.480 1.00 11.99 75 PRO A N 1
ATOM 567 C CA . PRO A 1 76 ? 45.653 22.988 49.783 1.00 11.96 75 PRO A CA 1
ATOM 568 C C . PRO A 1 76 ? 44.348 23.790 49.786 1.00 11.86 75 PRO A C 1
ATOM 569 O O . PRO A 1 76 ? 43.497 23.595 50.652 1.00 11.11 75 PRO A O 1
ATOM 573 N N . GLU A 1 77 ? 44.201 24.687 48.817 1.00 10.93 76 GLU A N 1
ATOM 574 C CA . GLU A 1 77 ? 43.020 25.529 48.729 1.00 11.77 76 GLU A CA 1
ATOM 575 C C . GLU A 1 77 ? 41.721 24.732 48.737 1.00 12.19 76 GLU A C 1
ATOM 576 O O . GLU A 1 77 ? 40.736 25.158 49.336 1.00 14.63 76 GLU A O 1
ATOM 582 N N . LYS A 1 78 ? 41.702 23.582 48.069 1.00 10.31 77 LYS A N 1
ATOM 583 C CA . LYS A 1 78 ? 40.489 22.771 48.058 1.00 9.29 77 LYS A CA 1
ATOM 584 C C . LYS A 1 78 ? 40.383 21.961 49.347 1.00 8.19 77 LYS A C 1
ATOM 585 O O . LYS A 1 78 ? 39.299 21.823 49.916 1.00 8.62 77 LYS A O 1
ATOM 591 N N . ALA A 1 79 ? 41.513 21.436 49.813 1.00 8.58 78 ALA A N 1
ATOM 592 C CA . ALA A 1 79 ? 41.538 20.639 51.042 1.00 8.90 78 ALA A CA 1
ATOM 593 C C . ALA A 1 79 ? 41.034 21.414 52.265 1.00 9.20 78 ALA A C 1
ATOM 594 O O . ALA A 1 79 ? 40.434 20.827 53.163 1.00 9.16 78 ALA A O 1
ATOM 596 N N . PHE A 1 80 ? 41.278 22.723 52.306 1.00 9.95 79 PHE A N 1
ATOM 597 C CA . PHE A 1 80 ? 40.839 23.548 53.436 1.00 10.77 79 PHE A CA 1
ATOM 598 C C . PHE A 1 80 ? 39.330 23.498 53.656 1.00 10.95 79 PHE A C 1
ATOM 599 O O . PHE A 1 80 ? 38.834 23.852 54.727 1.00 11.19 79 PHE A O 1
ATOM 607 N N . ARG A 1 81 ? 38.600 23.056 52.637 1.00 10.23 80 ARG A N 1
ATOM 608 C CA . ARG A 1 81 ? 37.150 22.944 52.745 1.00 10.46 80 ARG A CA 1
ATOM 609 C C . ARG A 1 81 ? 36.785 22.002 53.888 1.00 9.54 80 ARG A C 1
ATOM 610 O O . ARG A 1 81 ? 35.718 22.121 54.486 1.00 10.38 80 ARG A O 1
ATOM 618 N N . LEU A 1 82 ? 37.682 21.070 54.190 1.00 9.48 81 LEU A N 1
ATOM 619 C CA . LEU A 1 82 ? 37.457 20.102 55.255 1.00 9.24 81 LEU A CA 1
ATOM 620 C C . LEU A 1 82 ? 37.436 20.727 56.646 1.00 10.40 81 LEU A C 1
ATOM 621 O O . LEU A 1 82 ? 37.071 20.066 57.620 1.00 11.77 81 LEU A O 1
ATOM 626 N N . LEU A 1 83 ? 37.823 21.997 56.734 1.00 11.33 82 LEU A N 1
ATOM 627 C CA . LEU A 1 83 ? 37.811 22.706 58.008 1.00 13.16 82 LEU A CA 1
ATOM 628 C C . LEU A 1 83 ? 36.403 23.221 58.269 1.00 16.02 82 LEU A C 1
ATOM 629 O O . LEU A 1 83 ? 36.073 23.624 59.381 1.00 17.60 82 LEU A O 1
ATOM 634 N N . GLU A 1 84 ? 35.578 23.209 57.232 1.00 17.27 83 GLU A N 1
ATOM 635 C CA . GLU A 1 84 ? 34.211 23.684 57.346 1.00 19.94 83 GLU A CA 1
ATOM 636 C C . GLU A 1 84 ? 33.282 22.694 58.021 1.00 20.37 83 GLU A C 1
ATOM 637 O O . GLU A 1 84 ? 33.504 21.480 58.019 1.00 19.82 83 GLU A O 1
ATOM 643 N N . GLU A 1 85 ? 32.226 23.241 58.598 1.00 21.95 84 GLU A N 1
ATOM 644 C CA . GLU A 1 85 ? 31.233 22.456 59.296 1.00 23.95 84 GLU A CA 1
ATOM 645 C C . GLU A 1 85 ? 30.512 21.494 58.348 1.00 22.27 84 GLU A C 1
ATOM 646 O O . GLU A 1 85 ? 30.128 21.860 57.234 1.00 23.27 84 GLU A O 1
ATOM 652 N N . ASP A 1 86 ? 30.356 20.258 58.798 1.00 20.75 85 ASP A N 1
ATOM 653 C CA . ASP A 1 86 ? 29.668 19.225 58.036 1.00 19.22 85 ASP A CA 1
ATOM 654 C C . ASP A 1 86 ? 30.388 18.673 56.809 1.00 17.04 85 ASP A C 1
ATOM 655 O O . ASP A 1 86 ? 29.869 17.769 56.150 1.00 16.87 85 ASP A O 1
ATOM 660 N N . GLN A 1 87 ? 31.570 19.194 56.495 1.00 13.67 86 GLN A N 1
ATOM 661 C CA . GLN A 1 87 ? 32.308 18.688 55.335 1.00 12.36 86 GLN A CA 1
ATOM 662 C C . GLN A 1 87 ? 33.165 17.497 55.764 1.00 12.79 86 GLN A C 1
ATOM 663 O O . GLN A 1 87 ? 33.817 17.540 56.803 1.00 12.16 86 GLN A O 1
ATOM 669 N N . ILE A 1 88 ? 33.150 16.429 54.971 1.00 11.49 87 ILE A N 1
ATOM 670 C CA . ILE A 1 88 ? 33.940 15.242 55.272 1.00 11.12 87 ILE A CA 1
ATOM 671 C C . ILE A 1 88 ? 34.741 14.788 54.046 1.00 10.29 87 ILE A C 1
ATOM 672 O O . ILE A 1 88 ? 34.517 15.240 52.923 1.00 9.40 87 ILE A O 1
ATOM 677 N N . LEU A 1 89 ? 35.674 13.881 54.284 1.00 10.01 88 LEU A N 1
ATOM 678 C CA . LEU A 1 89 ? 36.511 13.343 53.228 1.00 10.27 88 LEU A CA 1
ATOM 679 C C . LEU A 1 89 ? 36.181 11.869 53.036 1.00 10.33 88 LEU A C 1
ATOM 680 O O . LEU A 1 89 ? 36.231 11.087 53.985 1.00 9.72 88 LEU A O 1
ATOM 685 N N . VAL A 1 90 ? 35.828 11.503 51.809 1.00 10.63 89 VAL A N 1
ATOM 686 C CA . VAL A 1 90 ? 35.516 10.119 51.476 1.00 10.91 89 VAL A CA 1
ATOM 687 C C . VAL A 1 90 ? 36.467 9.714 50.372 1.00 11.22 89 VAL A C 1
ATOM 688 O O . VAL A 1 90 ? 36.746 10.505 49.472 1.00 11.04 89 VAL A O 1
ATOM 692 N N . VAL A 1 91 ? 36.971 8.487 50.438 1.00 11.77 90 VAL A N 1
ATOM 693 C CA . VAL A 1 91 ? 37.914 8.021 49.430 1.00 13.51 90 VAL A CA 1
ATOM 694 C C . VAL A 1 91 ? 37.490 6.716 48.788 1.00 14.36 90 VAL A C 1
ATOM 695 O O . VAL A 1 91 ? 37.019 5.804 49.465 1.00 15.18 90 VAL A O 1
ATOM 699 N N . VAL A 1 92 ? 37.652 6.644 47.471 1.00 14.11 91 VAL A N 1
ATOM 700 C CA . VAL A 1 92 ? 37.347 5.436 46.719 1.00 15.02 91 VAL A CA 1
ATOM 701 C C . VAL A 1 92 ? 38.689 4.884 46.246 1.00 14.95 91 VAL A C 1
ATOM 702 O O . VAL A 1 92 ? 39.390 5.524 45.462 1.00 14.29 91 VAL A O 1
ATOM 706 N N . ASP A 1 93 ? 39.067 3.716 46.754 1.00 14.82 92 ASP A N 1
ATOM 707 C CA . ASP A 1 93 ? 40.330 3.111 46.348 1.00 15.73 92 ASP A CA 1
ATOM 708 C C . ASP A 1 93 ? 40.018 2.242 45.135 1.00 14.46 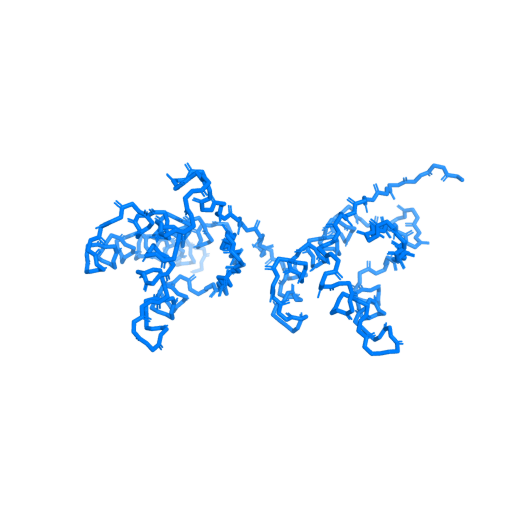92 ASP A C 1
ATOM 709 O O . ASP A 1 93 ? 39.402 1.181 45.263 1.00 13.46 92 ASP A O 1
ATOM 714 N N . LEU A 1 94 ? 40.445 2.700 43.960 1.00 12.30 93 LEU A N 1
ATOM 715 C CA . LEU A 1 94 ? 40.170 1.986 42.723 1.00 13.02 93 LEU A CA 1
ATOM 716 C C . LEU A 1 94 ? 40.775 0.584 42.638 1.00 13.59 93 LEU A C 1
ATOM 717 O O . LEU A 1 94 ? 40.311 -0.240 41.849 1.00 14.02 93 LEU A O 1
ATOM 722 N N . LYS A 1 95 ? 41.797 0.300 43.438 1.00 13.69 94 LYS A N 1
ATOM 723 C CA . LYS A 1 95 ? 42.389 -1.030 43.396 1.00 16.14 94 LYS A CA 1
ATOM 724 C C . LYS A 1 95 ? 41.435 -2.056 44.001 1.00 17.23 94 LYS A C 1
ATOM 725 O O . LYS A 1 95 ? 41.619 -3.266 43.842 1.00 16.37 94 LYS A O 1
ATOM 731 N N . GLN A 1 96 ? 40.412 -1.566 44.697 1.00 18.75 95 GLN A N 1
ATOM 732 C CA . GLN A 1 96 ? 39.409 -2.448 45.285 1.00 21.02 95 GLN A CA 1
ATOM 733 C C . GLN A 1 96 ? 38.554 -2.994 44.152 1.00 21.10 95 GLN A C 1
ATOM 734 O O . GLN A 1 96 ? 37.838 -3.975 44.317 1.00 19.85 95 GLN A O 1
ATOM 740 N N . VAL A 1 97 ? 38.640 -2.342 42.996 1.00 22.35 96 VAL A N 1
ATOM 741 C CA . VAL A 1 97 ? 37.879 -2.753 41.822 1.00 23.62 96 VAL A CA 1
ATOM 742 C C . VAL A 1 97 ? 38.758 -3.468 40.800 1.00 24.01 96 VAL A C 1
ATOM 743 O O . VAL A 1 97 ? 38.463 -4.590 40.395 1.00 25.34 96 VAL A O 1
ATOM 747 N N . VAL A 1 98 ? 39.846 -2.815 40.401 1.00 24.09 97 VAL A N 1
ATOM 748 C CA . VAL A 1 98 ? 40.755 -3.354 39.395 1.00 24.82 97 VAL A CA 1
ATOM 749 C C . VAL A 1 98 ? 42.022 -4.030 39.923 1.00 25.73 97 VAL A C 1
ATOM 750 O O . VAL A 1 98 ? 42.909 -4.396 39.142 1.00 27.72 97 VAL A O 1
ATOM 754 N N . GLY A 1 99 ? 42.119 -4.197 41.236 1.00 24.67 98 GLY A N 1
ATOM 755 C CA . GLY A 1 99 ? 43.296 -4.834 41.795 1.00 24.08 98 GLY A CA 1
ATOM 756 C C . GLY A 1 99 ? 44.598 -4.189 41.349 1.00 24.55 98 GLY A C 1
ATOM 757 O O . GLY A 1 99 ? 44.710 -2.965 41.302 1.00 23.18 98 GLY A O 1
ATOM 758 N N . ASP A 1 100 ? 45.583 -5.016 41.008 1.00 24.67 99 ASP A N 1
ATOM 759 C CA . ASP A 1 100 ? 46.887 -4.520 40.588 1.00 25.88 99 ASP A CA 1
ATOM 760 C C . ASP A 1 100 ? 47.012 -4.254 39.087 1.00 25.12 99 ASP A C 1
ATOM 761 O O . ASP A 1 100 ? 48.104 -3.937 38.602 1.00 25.68 99 ASP A O 1
ATOM 766 N N . SER A 1 101 ? 45.910 -4.369 38.349 1.00 22.99 100 SER A N 1
ATOM 767 C CA . SER A 1 101 ? 45.972 -4.142 36.908 1.00 22.71 100 SER A CA 1
ATOM 768 C C . SER A 1 101 ? 46.129 -2.676 36.527 1.00 22.34 100 SER A C 1
ATOM 769 O O . SER A 1 101 ? 45.202 -1.886 36.680 1.00 21.62 100 SER A O 1
ATOM 772 N N . GLN A 1 102 ? 47.307 -2.330 36.017 1.00 22.25 101 GLN A N 1
ATOM 773 C CA . GLN A 1 102 ? 47.618 -0.966 35.594 1.00 23.94 101 GLN A CA 1
ATOM 774 C C . GLN A 1 102 ? 46.771 -0.544 34.395 1.00 23.55 101 GLN A C 1
ATOM 775 O O . GLN A 1 102 ? 46.297 0.591 34.327 1.00 22.99 101 GLN A O 1
ATOM 781 N N . ASN A 1 103 ? 46.597 -1.457 33.443 1.00 22.79 102 ASN A N 1
ATOM 782 C CA . ASN A 1 103 ? 45.818 -1.164 32.247 1.00 22.21 102 ASN A CA 1
ATOM 783 C C . ASN A 1 103 ? 44.342 -0.995 32.556 1.00 21.27 102 ASN A C 1
ATOM 784 O O . ASN A 1 103 ? 43.680 -0.140 31.969 1.00 21.40 102 ASN A O 1
ATOM 789 N N . HIS A 1 104 ? 43.820 -1.805 33.472 1.00 20.19 103 HIS A N 1
ATOM 790 C CA . HIS A 1 104 ? 42.413 -1.692 33.841 1.00 20.36 103 HIS A CA 1
ATOM 791 C C . HIS A 1 104 ? 42.207 -0.392 34.614 1.00 17.56 103 HIS A C 1
ATOM 792 O O . HIS A 1 104 ? 41.213 0.314 34.414 1.00 16.80 103 HIS A O 1
ATOM 799 N N . LEU A 1 105 ? 43.166 -0.074 35.478 1.00 16.87 104 LEU A N 1
ATOM 800 C CA . LEU A 1 105 ? 43.113 1.153 36.266 1.00 17.03 104 LEU A CA 1
ATOM 801 C C . LEU A 1 105 ? 43.055 2.345 35.314 1.00 17.92 104 LEU A C 1
ATOM 802 O O . LEU A 1 105 ? 42.229 3.243 35.472 1.00 19.08 104 LEU A O 1
ATOM 807 N N . LYS A 1 106 ? 43.929 2.351 34.317 1.00 18.76 105 LYS A N 1
ATOM 808 C CA . LYS A 1 106 ? 43.939 3.442 33.355 1.00 19.72 105 LYS A CA 1
ATOM 809 C C . LYS A 1 106 ? 42.603 3.540 32.632 1.00 19.80 105 LYS A C 1
ATOM 810 O O . LYS A 1 106 ? 42.086 4.633 32.429 1.00 20.88 105 LYS A O 1
ATOM 816 N N . ARG A 1 107 ? 42.032 2.408 32.242 1.00 19.06 106 ARG A N 1
ATOM 817 C CA . ARG A 1 107 ? 40.757 2.457 31.542 1.00 20.11 106 ARG A CA 1
ATOM 818 C C . ARG A 1 107 ? 39.633 3.023 32.394 1.00 18.94 106 ARG A C 1
ATOM 819 O O . ARG A 1 107 ? 38.874 3.869 31.925 1.00 18.33 106 ARG A O 1
ATOM 827 N N . ILE A 1 108 ? 39.516 2.582 33.643 1.00 17.77 107 ILE A N 1
ATOM 828 C CA . ILE A 1 108 ? 38.439 3.110 34.474 1.00 17.57 107 ILE A CA 1
ATOM 829 C C . ILE A 1 108 ? 38.660 4.572 34.841 1.00 15.96 107 ILE A C 1
ATOM 830 O O . ILE A 1 108 ? 37.694 5.317 34.998 1.00 16.44 107 ILE A O 1
ATOM 835 N N . LYS A 1 109 ? 39.914 4.995 34.976 1.00 15.07 108 LYS A N 1
ATOM 836 C CA . LYS A 1 109 ? 40.168 6.393 35.297 1.00 16.74 108 LYS A CA 1
ATOM 837 C C . LYS A 1 109 ? 39.690 7.238 34.124 1.00 16.65 108 LYS A C 1
ATOM 838 O O . LYS A 1 109 ? 39.213 8.359 34.304 1.00 17.00 108 LYS A O 1
ATOM 844 N N . GLY A 1 110 ? 39.798 6.679 32.922 1.00 17.52 109 GLY A N 1
ATOM 845 C CA . GLY A 1 110 ? 39.344 7.381 31.734 1.00 17.08 109 GLY A CA 1
ATOM 846 C C . GLY A 1 110 ? 37.839 7.592 31.772 1.00 17.36 109 GLY A C 1
ATOM 847 O O . GLY A 1 110 ? 37.349 8.641 31.359 1.00 18.98 109 GLY A O 1
ATOM 848 N N . ARG A 1 111 ? 37.105 6.593 32.263 1.00 16.30 110 ARG A N 1
ATOM 849 C CA . ARG A 1 111 ? 35.645 6.675 32.383 1.00 16.26 110 ARG A CA 1
ATOM 850 C C . ARG A 1 111 ? 35.250 7.665 33.485 1.00 15.72 110 ARG A C 1
ATOM 851 O O . ARG A 1 111 ? 34.311 8.440 33.328 1.00 16.03 110 ARG A O 1
ATOM 859 N N . ILE A 1 112 ? 35.966 7.624 34.605 1.00 16.30 111 ILE A N 1
ATOM 860 C CA . ILE A 1 112 ? 35.683 8.508 35.732 1.00 15.24 111 ILE A CA 1
ATOM 861 C C . ILE A 1 112 ? 35.969 9.966 35.397 1.00 15.88 111 ILE A C 1
ATOM 862 O O . ILE A 1 112 ? 35.202 10.854 35.766 1.00 16.23 111 ILE A O 1
ATOM 867 N N . ILE A 1 113 ? 37.071 10.209 34.694 1.00 16.67 112 ILE A N 1
ATOM 868 C CA . ILE A 1 113 ? 37.440 11.566 34.306 1.00 17.61 112 ILE A CA 1
ATOM 869 C C . ILE A 1 113 ? 36.590 12.025 33.129 1.00 19.58 112 ILE A 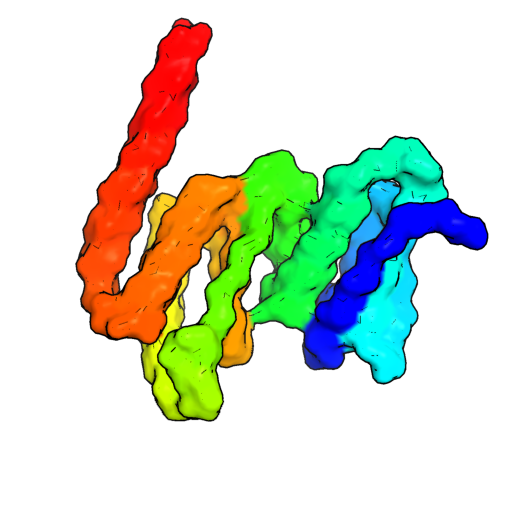C 1
ATOM 870 O O . ILE A 1 113 ? 36.043 13.126 33.148 1.00 19.75 112 ILE A O 1
ATOM 875 N N . GLY A 1 114 ? 36.476 11.170 32.116 1.00 20.26 113 GLY A N 1
ATOM 876 C CA . GLY A 1 114 ? 35.692 11.503 30.941 1.00 23.56 113 GLY A CA 1
ATOM 877 C C . GLY A 1 114 ? 36.479 12.384 29.988 1.00 26.52 113 GLY A C 1
ATOM 878 O O . GLY A 1 114 ? 37.537 12.906 30.346 1.00 26.25 113 GLY A O 1
ATOM 879 N N . GLU A 1 115 ? 35.972 12.551 28.770 1.00 29.92 114 GLU A N 1
ATOM 880 C CA . GLU A 1 115 ? 36.646 13.385 27.785 1.00 31.74 114 GLU A CA 1
ATOM 881 C C . GLU A 1 115 ? 36.642 14.832 28.252 1.00 30.81 114 GLU A C 1
ATOM 882 O O . GLU A 1 115 ? 35.586 15.404 28.512 1.00 31.95 114 GLU A O 1
ATOM 888 N N . GLY A 1 116 ? 37.827 15.421 28.362 1.00 29.87 115 GLY 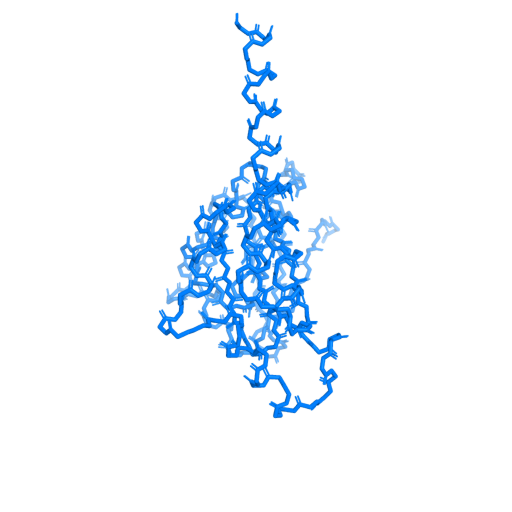A N 1
ATOM 889 C CA . GLY A 1 116 ? 37.925 16.794 28.819 1.00 29.46 115 GLY A CA 1
ATOM 890 C C . GLY A 1 116 ? 37.507 16.932 30.273 1.00 28.94 115 GLY A C 1
ATOM 891 O O . GLY A 1 116 ? 37.096 18.005 30.707 1.00 30.52 115 GLY A O 1
ATOM 892 N N . GLY A 1 117 ? 37.608 15.839 31.028 1.00 27.34 116 GLY A N 1
ATOM 893 C CA . GLY A 1 117 ? 37.231 15.857 32.430 1.00 24.88 116 GLY A CA 1
ATOM 894 C C . GLY A 1 117 ? 35.757 16.132 32.642 1.00 23.38 116 GLY A C 1
ATOM 895 O O . GLY A 1 117 ? 35.345 16.564 33.714 1.00 23.28 116 GLY A O 1
ATOM 896 N N . ARG A 1 118 ? 34.955 15.858 31.621 1.00 22.63 117 ARG A N 1
ATOM 897 C CA . ARG A 1 118 ? 33.514 16.093 31.673 1.00 21.52 117 ARG A CA 1
ATOM 898 C C . ARG A 1 118 ? 32.749 15.235 32.678 1.00 18.24 117 ARG A C 1
ATOM 899 O O . ARG A 1 118 ? 31.789 15.701 33.287 1.00 16.93 117 ARG A O 1
ATOM 907 N N . ALA A 1 119 ? 33.151 13.978 32.834 1.00 16.01 118 ALA A N 1
ATOM 908 C CA . ALA A 1 119 ? 32.461 13.085 33.765 1.00 14.93 118 ALA A CA 1
ATOM 909 C C . ALA A 1 119 ? 32.704 13.516 35.207 1.00 14.43 118 ALA A C 1
ATOM 910 O O . ALA A 1 119 ? 31.764 13.620 35.998 1.00 13.16 118 ALA A O 1
ATOM 912 N N . ARG A 1 120 ? 33.966 13.773 35.539 1.00 13.46 119 ARG A N 1
ATOM 913 C CA . ARG A 1 120 ? 34.324 14.200 36.883 1.00 13.51 119 ARG A CA 1
ATOM 914 C C . ARG A 1 120 ? 33.596 15.501 37.237 1.00 13.76 119 ARG A C 1
ATOM 915 O O . ARG A 1 120 ? 33.041 15.635 38.329 1.00 12.78 119 ARG A O 1
ATOM 923 N N . ARG A 1 121 ? 33.585 16.457 36.310 1.00 14.50 120 ARG A N 1
ATOM 924 C CA . ARG A 1 121 ? 32.917 17.732 36.562 1.00 15.95 120 ARG A CA 1
ATOM 925 C C . ARG A 1 121 ? 31.407 17.587 36.740 1.00 15.12 120 ARG A C 1
ATOM 926 O O . ARG A 1 121 ? 30.804 18.265 37.584 1.00 14.30 120 ARG A O 1
ATOM 934 N N . THR A 1 122 ? 30.792 16.712 35.947 1.00 14.24 121 THR A N 1
ATOM 935 C CA . THR A 1 122 ? 29.351 16.494 36.048 1.00 13.89 121 THR A CA 1
ATOM 936 C C . THR A 1 122 ? 28.984 15.975 37.434 1.00 13.00 121 THR A C 1
ATOM 937 O O . THR A 1 122 ? 28.033 16.443 38.051 1.00 13.45 121 THR A O 1
ATOM 941 N N . ILE A 1 123 ? 29.742 15.003 37.925 1.00 13.35 122 ILE A N 1
ATOM 942 C CA . ILE A 1 123 ? 29.468 14.465 39.246 1.00 11.73 122 ILE A CA 1
ATOM 943 C C . ILE A 1 123 ? 29.675 15.556 40.306 1.00 11.53 122 ILE A C 1
ATOM 944 O O . ILE A 1 123 ? 28.860 15.694 41.215 1.00 11.76 122 ILE A O 1
ATOM 949 N N . GLU A 1 124 ? 30.747 16.341 40.186 1.00 11.82 123 GLU A N 1
ATOM 950 C CA . GLU A 1 124 ? 31.001 17.426 41.145 1.00 12.73 123 GLU A CA 1
ATOM 951 C C . GLU A 1 124 ? 29.855 18.444 41.175 1.00 13.13 123 GLU A C 1
ATOM 952 O O . GLU A 1 124 ? 29.417 18.875 42.246 1.00 12.42 123 GLU A O 1
ATOM 958 N N . GLU A 1 125 ? 29.380 18.833 39.994 1.00 14.16 124 GLU A N 1
ATOM 959 C CA . GLU A 1 125 ? 28.303 19.816 39.895 1.00 15.90 124 GLU A CA 1
ATOM 960 C C . GLU A 1 125 ? 26.981 19.286 40.432 1.00 15.01 124 GLU A C 1
ATOM 961 O O . GLU A 1 125 ? 26.237 20.015 41.086 1.00 15.11 124 GLU A O 1
ATOM 967 N N . MET A 1 126 ? 26.690 18.018 40.147 1.00 14.66 125 MET A N 1
ATOM 968 C CA . MET A 1 126 ? 25.445 17.409 40.597 1.00 13.43 125 MET A CA 1
ATOM 969 C C . MET A 1 126 ? 25.401 17.213 42.111 1.00 14.04 125 MET A C 1
ATOM 970 O O . MET A 1 126 ? 24.345 17.338 42.726 1.00 15.60 125 MET A O 1
ATOM 975 N N . THR A 1 127 ? 26.551 16.925 42.712 1.00 13.69 126 THR A N 1
ATOM 976 C CA . THR A 1 127 ? 26.620 16.673 44.149 1.00 12.44 126 THR A CA 1
ATOM 977 C C . THR A 1 127 ? 27.217 17.810 44.966 1.00 13.23 126 THR A C 1
ATOM 978 O O . THR A 1 127 ? 27.215 17.75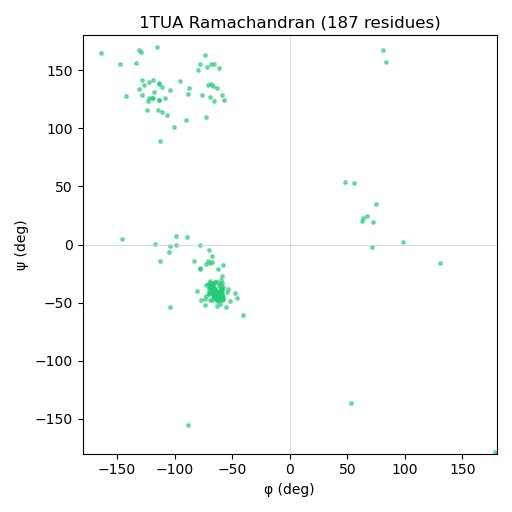5 46.194 1.00 13.32 126 THR A O 1
ATOM 982 N N . ASP A 1 128 ? 27.724 18.833 44.286 1.00 13.07 127 ASP A N 1
ATOM 983 C CA . 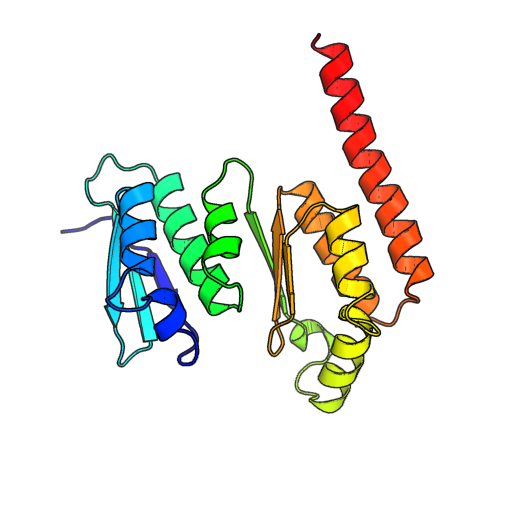ASP A 1 128 ? 28.352 19.967 44.956 1.00 14.06 127 ASP A CA 1
ATOM 984 C C . ASP A 1 128 ? 29.483 19.475 45.856 1.00 13.39 127 ASP A C 1
ATOM 985 O O . ASP A 1 128 ? 29.528 19.784 47.046 1.00 13.77 127 ASP A O 1
ATOM 990 N N . THR A 1 129 ? 30.385 18.693 45.270 1.00 11.94 128 THR A N 1
ATOM 991 C CA . THR A 1 129 ? 31.547 18.158 45.979 1.00 11.45 128 THR A CA 1
ATOM 992 C C . THR A 1 129 ? 32.820 18.450 45.175 1.00 11.49 128 THR A C 1
ATOM 993 O O . THR A 1 129 ? 32.752 18.827 44.002 1.00 10.75 128 THR A O 1
ATOM 997 N N . TYR A 1 130 ? 33.975 18.297 45.820 1.00 9.62 129 TYR A N 1
ATOM 998 C CA . TYR A 1 130 ? 35.255 18.457 45.140 1.00 9.80 129 TYR A CA 1
ATOM 999 C C . TYR A 1 130 ? 35.715 17.016 44.959 1.00 9.13 129 TYR A C 1
ATOM 1000 O O . TYR A 1 130 ? 35.642 16.225 45.894 1.00 9.14 129 TYR A O 1
ATOM 1009 N N . ILE A 1 131 ? 36.172 16.673 43.764 1.00 9.38 130 ILE A N 1
ATOM 1010 C CA . ILE A 1 131 ? 36.630 15.315 43.494 1.00 9.64 130 ILE A CA 1
ATOM 1011 C C . ILE A 1 131 ? 38.021 15.334 42.866 1.00 10.71 130 ILE A C 1
ATOM 1012 O O . ILE A 1 131 ? 38.263 16.050 41.892 1.00 10.44 130 ILE A O 1
ATOM 1017 N N . ASN A 1 132 ? 38.937 14.563 43.441 1.00 9.51 131 ASN A N 1
ATOM 1018 C CA . ASN A 1 132 ? 40.285 14.474 42.905 1.00 11.15 131 ASN A CA 1
ATOM 1019 C C . ASN A 1 132 ? 40.575 13.042 42.491 1.00 11.35 131 ASN A C 1
ATOM 1020 O O . ASN A 1 132 ? 40.406 12.116 43.276 1.00 10.78 131 ASN A O 1
ATOM 1025 N N . VAL A 1 133 ? 40.993 12.864 41.245 1.00 11.60 132 VAL A N 1
ATOM 1026 C CA . VAL A 1 133 ? 41.326 11.539 40.748 1.00 13.41 132 VAL A CA 1
ATOM 1027 C C . VAL A 1 133 ? 42.845 11.420 40.793 1.00 14.50 132 VAL A C 1
ATOM 1028 O O . VAL A 1 133 ? 43.547 11.954 39.931 1.00 14.97 132 VAL A O 1
ATOM 1032 N N . GLY A 1 134 ? 43.348 10.737 41.817 1.00 14.87 133 GLY A N 1
ATOM 1033 C CA . GLY A 1 134 ? 44.786 10.572 41.954 1.00 15.64 133 GLY A CA 1
ATOM 1034 C C . GLY A 1 134 ? 45.304 9.353 41.218 1.00 17.48 133 GLY A C 1
ATOM 1035 O O . GLY A 1 134 ? 44.687 8.893 40.257 1.00 18.06 133 GLY A O 1
ATOM 1036 N N . GLU A 1 135 ? 46.436 8.827 41.675 1.00 18.53 134 GLU A N 1
ATOM 1037 C CA . GLU A 1 135 ? 47.050 7.652 41.060 1.00 21.21 134 GLU A CA 1
ATOM 1038 C C . GLU A 1 135 ? 46.071 6.479 40.994 1.00 19.28 134 GLU A C 1
ATOM 1039 O O . GLU A 1 135 ? 45.847 5.904 39.923 1.00 20.64 134 GLU A O 1
ATOM 1045 N N . TYR A 1 136 ? 45.492 6.123 42.136 1.00 17.29 135 TYR A N 1
ATOM 1046 C CA . TYR A 1 136 ? 44.534 5.025 42.184 1.00 16.53 135 TYR A CA 1
ATOM 1047 C C . TYR A 1 136 ? 43.449 5.283 43.217 1.00 15.90 135 TYR A C 1
ATOM 1048 O O . TYR A 1 136 ? 42.595 4.430 43.457 1.00 16.55 135 TYR A O 1
ATOM 1057 N N . GLU A 1 137 ? 43.483 6.465 43.827 1.00 14.12 136 GLU A N 1
ATOM 1058 C CA . GLU A 1 137 ? 42.480 6.835 44.826 1.00 13.25 136 GLU A CA 1
ATOM 1059 C C . GLU A 1 137 ? 41.690 8.054 44.370 1.00 11.96 136 GLU A C 1
ATOM 1060 O O . GLU A 1 137 ? 42.279 9.038 43.924 1.00 13.07 136 GLU A O 1
ATOM 1066 N N . VAL A 1 138 ? 40.364 7.983 44.455 1.00 9.91 137 VAL A N 1
ATOM 1067 C CA . VAL A 1 138 ? 39.528 9.129 44.099 1.00 9.17 137 VAL A CA 1
ATOM 1068 C C . VAL A 1 138 ? 39.010 9.702 45.413 1.00 9.70 137 VAL A C 1
ATOM 1069 O O . VAL A 1 138 ? 38.226 9.060 46.115 1.00 11.31 137 VAL A O 1
ATOM 1073 N N . ALA A 1 139 ? 39.479 10.899 45.753 1.00 9.14 138 ALA A N 1
ATOM 1074 C CA . ALA A 1 139 ? 39.098 11.561 46.998 1.00 9.11 138 ALA A CA 1
ATOM 1075 C C . ALA A 1 139 ? 37.938 12.525 46.763 1.00 9.59 138 ALA A C 1
ATOM 1076 O O . ALA A 1 139 ? 37.902 13.238 45.756 1.00 9.78 138 ALA A O 1
ATOM 1078 N N . ILE A 1 140 ? 37.010 12.558 47.716 1.00 8.92 139 ILE A N 1
ATOM 1079 C CA . ILE A 1 140 ? 35.818 13.391 47.620 1.00 8.26 139 ILE A CA 1
ATOM 1080 C C . ILE A 1 140 ? 35.601 14.205 48.889 1.00 7.99 139 ILE A C 1
ATOM 1081 O O . ILE A 1 140 ? 35.684 13.671 49.990 1.00 9.62 139 ILE A O 1
ATOM 1086 N N . ILE A 1 141 ? 35.303 15.489 48.726 1.00 8.66 140 ILE A N 1
ATOM 1087 C CA . ILE A 1 141 ? 35.028 16.368 49.858 1.00 8.17 140 ILE A CA 1
ATOM 1088 C C . ILE A 1 141 ? 33.635 16.964 49.698 1.00 8.64 140 ILE A C 1
ATOM 1089 O O . ILE A 1 141 ? 33.329 17.561 48.664 1.00 9.30 140 ILE A O 1
ATOM 1094 N N . GLY A 1 142 ? 32.799 16.800 50.721 1.00 9.27 141 GLY A N 1
ATOM 1095 C CA . GLY A 1 142 ? 31.446 17.345 50.693 1.00 11.23 141 GLY A CA 1
ATOM 1096 C C . GLY A 1 142 ? 30.719 16.954 51.968 1.00 12.17 141 GLY A C 1
ATOM 1097 O O . GLY A 1 142 ? 31.324 16.316 52.830 1.00 11.82 141 GLY A O 1
ATOM 1098 N N . ASP A 1 143 ? 29.448 17.329 52.130 1.00 13.24 142 ASP A N 1
ATOM 1099 C CA . ASP A 1 143 ? 28.759 16.901 53.345 1.00 15.50 142 ASP A CA 1
ATOM 1100 C C . ASP A 1 143 ? 28.454 15.416 53.187 1.00 15.53 142 ASP A C 1
ATOM 1101 O O . ASP A 1 143 ? 28.517 14.877 52.080 1.00 15.11 142 ASP A O 1
ATOM 1106 N N . TYR A 1 144 ? 28.143 14.753 54.293 1.00 16.00 143 TYR A N 1
ATOM 1107 C CA . TYR A 1 144 ? 27.894 13.318 54.284 1.00 17.12 143 TYR A CA 1
ATOM 1108 C C . TYR A 1 144 ? 27.098 12.723 53.126 1.00 16.70 143 TYR A C 1
ATOM 1109 O O . TYR A 1 144 ? 27.601 11.864 52.406 1.00 17.07 143 TYR A O 1
ATOM 1118 N N . GLU A 1 145 ? 25.855 13.156 52.955 1.00 15.59 144 GLU A N 1
ATOM 1119 C CA . GLU A 1 145 ? 25.022 12.610 51.891 1.00 16.41 144 GLU A CA 1
ATOM 1120 C C . GLU A 1 145 ? 25.522 12.877 50.475 1.00 14.71 144 GLU A C 1
ATOM 1121 O O . GLU A 1 145 ? 25.479 11.989 49.620 1.00 14.22 144 GLU A O 1
ATOM 1127 N N . ARG A 1 146 ? 25.981 14.097 50.220 1.00 12.88 145 ARG A N 1
ATOM 1128 C CA . ARG A 1 146 ? 26.491 14.442 48.899 1.00 13.26 145 ARG A CA 1
ATOM 1129 C C . ARG A 1 146 ? 27.790 13.694 48.588 1.00 12.38 145 ARG A C 1
ATOM 1130 O O . ARG A 1 146 ? 27.980 13.210 47.471 1.00 12.45 145 ARG A O 1
ATOM 1138 N N . ALA A 1 147 ? 28.679 13.587 49.572 1.00 11.42 146 ALA A N 1
ATOM 1139 C CA . ALA A 1 147 ? 29.931 12.861 49.367 1.00 11.60 146 ALA A CA 1
ATOM 1140 C C . ALA A 1 147 ? 29.635 11.375 49.107 1.00 12.23 146 ALA A C 1
ATOM 1141 O O . ALA A 1 147 ? 30.279 10.739 48.269 1.00 12.59 146 ALA A O 1
ATOM 1143 N N . MET A 1 148 ? 28.660 10.821 49.825 1.00 12.57 147 MET A N 1
ATOM 1144 C CA . MET A 1 148 ? 28.313 9.419 49.632 1.00 14.59 147 MET A CA 1
ATOM 1145 C C . MET A 1 148 ? 27.644 9.214 48.268 1.00 14.02 147 MET A C 1
ATOM 1146 O O . MET A 1 148 ? 27.821 8.166 47.637 1.00 13.34 147 MET A O 1
ATOM 1151 N N . ALA A 1 149 ? 26.895 10.215 47.804 1.00 12.17 148 ALA A N 1
ATOM 1152 C CA . ALA A 1 149 ? 26.245 10.124 46.493 1.00 11.18 148 ALA A CA 1
ATOM 1153 C C . ALA A 1 149 ? 27.323 10.096 45.408 1.00 11.05 148 ALA A C 1
ATOM 1154 O O . ALA A 1 149 ? 27.273 9.284 44.481 1.00 11.30 148 ALA A O 1
ATOM 1156 N N . ALA A 1 150 ? 28.304 10.987 45.533 1.00 10.35 149 ALA A N 1
ATOM 1157 C CA . ALA A 1 150 ? 29.406 11.064 44.579 1.00 9.89 149 ALA A CA 1
ATOM 1158 C C . ALA A 1 150 ? 30.221 9.764 44.587 1.00 10.92 149 ALA A C 1
ATOM 1159 O O . ALA A 1 150 ? 30.639 9.266 43.541 1.00 11.00 149 ALA A O 1
ATOM 1161 N N . LYS A 1 151 ? 30.448 9.224 45.781 1.00 11.47 150 LYS A N 1
ATOM 1162 C CA . LYS A 1 151 ? 31.211 7.992 45.937 1.00 12.88 150 LYS A CA 1
ATOM 1163 C C . LYS A 1 151 ? 30.552 6.875 45.136 1.00 13.72 150 LYS A C 1
ATOM 1164 O O . LYS A 1 151 ? 31.215 6.131 44.408 1.00 13.53 150 LYS A O 1
ATOM 1170 N N . GLN A 1 152 ? 29.236 6.766 45.280 1.00 12.67 151 GLN A N 1
ATOM 1171 C CA . GLN A 1 152 ? 28.479 5.746 44.578 1.00 14.14 151 GLN A CA 1
ATOM 1172 C C . GLN A 1 152 ? 28.606 5.928 43.061 1.00 13.92 151 GLN A C 1
ATOM 1173 O O . GLN A 1 152 ? 28.859 4.962 42.336 1.00 14.40 151 GLN A O 1
ATOM 1179 N N . ALA A 1 153 ? 28.444 7.163 42.582 1.00 12.39 152 ALA A N 1
ATOM 1180 C CA . ALA A 1 153 ? 28.557 7.440 41.151 1.00 12.08 152 ALA A CA 1
ATOM 1181 C C . ALA A 1 153 ? 29.944 7.044 40.634 1.00 12.93 152 ALA A C 1
ATOM 1182 O O . ALA A 1 153 ? 30.071 6.444 39.560 1.00 12.34 152 ALA A O 1
ATOM 1184 N N . ILE A 1 154 ? 30.982 7.383 41.399 1.00 13.11 153 ILE A N 1
ATOM 1185 C CA . ILE A 1 154 ? 32.350 7.039 41.022 1.00 13.62 153 ILE A CA 1
ATOM 1186 C C . ILE A 1 154 ? 32.511 5.519 40.968 1.00 14.74 153 ILE A C 1
ATOM 1187 O O . ILE A 1 154 ? 33.102 4.985 40.032 1.00 14.35 153 ILE A O 1
ATOM 1192 N N . GLU A 1 155 ? 31.988 4.822 41.972 1.00 13.85 154 GLU A N 1
ATOM 1193 C CA . GLU A 1 155 ? 32.085 3.369 41.984 1.00 16.21 154 GLU A CA 1
ATOM 1194 C C . GLU A 1 155 ? 31.365 2.771 40.768 1.00 16.04 154 GLU A C 1
ATOM 1195 O O . GLU A 1 155 ? 31.879 1.847 40.127 1.00 16.20 154 GLU A O 1
ATOM 1201 N N . MET A 1 156 ? 30.184 3.300 40.448 1.00 15.83 155 MET A N 1
ATOM 1202 C CA . MET A 1 156 ? 29.415 2.816 39.297 1.00 16.48 155 MET A CA 1
ATOM 1203 C C . MET A 1 156 ? 30.206 2.979 37.994 1.00 17.08 155 MET A C 1
ATOM 1204 O O . MET A 1 156 ? 30.170 2.105 37.129 1.00 18.47 155 MET A O 1
ATOM 1209 N N . LEU A 1 157 ? 30.921 4.093 37.852 1.00 15.68 156 LEU A N 1
ATOM 1210 C CA . LEU A 1 157 ? 31.714 4.315 36.646 1.00 15.26 156 LEU A CA 1
ATOM 1211 C C . LEU A 1 157 ? 32.908 3.370 36.620 1.00 16.37 156 LEU A C 1
ATOM 1212 O O . LEU A 1 157 ? 33.280 2.868 35.562 1.00 17.25 156 LEU A O 1
ATOM 1217 N N . ALA A 1 158 ? 33.503 3.125 37.788 1.00 16.66 157 ALA A N 1
ATOM 1218 C CA . ALA A 1 158 ? 34.660 2.237 37.882 1.00 18.85 157 ALA A CA 1
ATOM 1219 C C . ALA A 1 158 ? 34.253 0.806 37.568 1.00 20.68 157 ALA A C 1
ATOM 1220 O O . ALA A 1 158 ? 35.101 -0.050 37.318 1.00 21.22 157 ALA A O 1
ATOM 1222 N N . GLU A 1 159 ? 32.948 0.553 37.582 1.00 22.42 158 GLU A N 1
ATOM 1223 C CA . GLU A 1 159 ? 32.437 -0.776 37.298 1.00 25.50 158 GLU A CA 1
ATOM 1224 C C . GLU A 1 159 ? 31.944 -0.926 35.857 1.00 24.73 158 GLU A C 1
ATOM 1225 O O . GLU A 1 159 ? 31.490 -1.996 35.461 1.00 25.77 158 GLU A O 1
ATOM 1231 N N . GLY A 1 160 ? 32.040 0.149 35.076 1.00 23.33 159 GLY A N 1
ATOM 1232 C CA . GLY A 1 160 ? 31.644 0.086 33.677 1.00 22.87 159 GLY A CA 1
ATOM 1233 C C . GLY A 1 160 ? 30.274 0.587 33.246 1.00 23.39 159 GLY A C 1
ATOM 1234 O O . GLY A 1 160 ? 29.930 0.491 32.061 1.00 22.81 159 GLY A O 1
ATOM 1235 N N . ARG A 1 161 ? 29.490 1.118 34.180 1.00 21.68 160 ARG A N 1
ATOM 1236 C CA . ARG A 1 161 ? 28.159 1.624 33.853 1.00 22.19 160 ARG A CA 1
ATOM 1237 C C . ARG A 1 161 ? 28.263 2.763 32.848 1.00 20.37 160 ARG A C 1
ATOM 1238 O O . ARG A 1 161 ? 29.277 3.461 32.808 1.00 20.38 160 ARG A O 1
ATOM 1246 N N . MET A 1 162 ? 27.223 2.951 32.038 1.00 19.12 161 MET A N 1
ATOM 1247 C CA . MET A 1 162 ? 27.205 4.042 31.061 1.00 18.90 161 MET A CA 1
ATOM 1248 C C . MET A 1 162 ? 27.188 5.339 31.862 1.00 18.10 161 MET A C 1
ATOM 1249 O O . MET A 1 162 ? 26.747 5.350 33.008 1.00 18.35 161 MET A O 1
ATOM 1254 N N . HIS A 1 163 ? 27.659 6.428 31.268 1.00 17.34 162 HIS A N 1
ATOM 1255 C CA . HIS A 1 163 ? 27.653 7.711 31.961 1.00 16.45 162 HIS A CA 1
ATOM 1256 C C . HIS A 1 163 ? 26.218 8.179 32.207 1.00 16.84 162 HIS A C 1
ATOM 1257 O O . HIS A 1 163 ? 25.882 8.637 33.297 1.00 15.46 162 HIS A O 1
ATOM 1264 N N . SER A 1 164 ? 25.369 8.053 31.190 1.00 18.08 163 SER A N 1
ATOM 1265 C CA . SER A 1 164 ? 23.970 8.475 31.298 1.00 18.94 163 SER A CA 1
ATOM 1266 C C . SER A 1 164 ? 23.266 7.731 32.424 1.00 18.45 163 SER A C 1
ATOM 1267 O O . SER A 1 164 ? 22.438 8.304 33.135 1.00 19.96 163 SER A O 1
ATOM 1270 N N . THR A 1 165 ? 23.598 6.449 32.568 1.00 19.94 164 THR A N 1
ATOM 1271 C CA . THR A 1 165 ? 23.036 5.603 33.620 1.00 20.58 164 THR A CA 1
ATOM 1272 C C . THR A 1 165 ? 23.405 6.191 34.979 1.00 19.45 164 THR A C 1
ATOM 1273 O O . THR A 1 165 ? 22.550 6.400 35.835 1.00 18.88 164 THR A O 1
ATOM 1277 N N . VAL A 1 166 ? 24.693 6.456 35.163 1.00 18.10 165 VAL A N 1
ATOM 1278 C CA . VAL A 1 166 ? 25.188 7.021 36.408 1.00 16.63 165 VAL A CA 1
ATOM 1279 C C . VAL A 1 166 ? 24.556 8.385 36.701 1.00 15.44 165 VAL A C 1
ATOM 1280 O O . VAL A 1 166 ? 24.110 8.637 37.818 1.00 14.87 165 VAL A O 1
ATOM 1284 N N . TYR A 1 167 ? 24.501 9.257 35.700 1.00 14.84 166 TYR A N 1
ATOM 1285 C CA . TYR A 1 167 ? 23.923 10.580 35.896 1.00 15.12 166 TYR A CA 1
ATOM 1286 C C . TYR A 1 167 ? 22.439 10.513 36.237 1.00 16.60 166 TYR A C 1
ATOM 1287 O O . TYR A 1 167 ? 21.959 11.250 37.095 1.00 15.99 166 TYR A O 1
ATOM 1296 N N . ARG A 1 168 ? 21.706 9.634 35.566 1.00 18.11 167 ARG A N 1
ATOM 1297 C CA . ARG A 1 168 ? 20.279 9.509 35.835 1.00 20.88 167 ARG A CA 1
ATOM 1298 C C . ARG A 1 168 ? 20.067 9.051 37.284 1.00 19.68 167 ARG A C 1
ATOM 1299 O O . ARG A 1 168 ? 19.193 9.558 37.989 1.00 19.44 167 ARG A O 1
ATOM 1307 N N . HIS A 1 169 ? 20.875 8.091 37.724 1.00 18.35 168 HIS A N 1
ATOM 1308 C CA . HIS A 1 169 ? 20.786 7.573 39.085 1.00 18.33 168 HIS A CA 1
ATOM 1309 C C . HIS A 1 169 ? 21.160 8.646 40.110 1.00 17.40 168 HIS A C 1
ATOM 1310 O O . HIS A 1 169 ? 20.462 8.834 41.108 1.00 15.44 168 HIS A O 1
ATOM 1317 N N . LEU A 1 170 ? 22.262 9.345 39.850 1.00 16.63 169 LEU A N 1
ATOM 1318 C CA . LEU A 1 170 ? 22.741 10.411 40.727 1.00 17.56 169 LEU A CA 1
ATOM 1319 C C . LEU A 1 170 ? 21.676 11.501 40.837 1.00 18.60 169 LEU A C 1
ATOM 1320 O O . LEU A 1 170 ? 21.464 12.077 41.901 1.00 17.65 169 LEU A O 1
ATOM 1325 N N . GLU A 1 171 ? 21.009 11.760 39.718 1.00 20.68 170 GLU A N 1
ATOM 1326 C CA . GLU A 1 171 ? 19.939 12.750 39.620 1.00 24.12 170 GLU A CA 1
ATOM 1327 C C . GLU A 1 171 ? 18.824 12.398 40.614 1.00 24.86 170 GLU A C 1
ATOM 1328 O O . GLU A 1 171 ? 18.322 13.261 41.345 1.00 25.64 170 GLU A O 1
ATOM 1334 N N . ARG A 1 172 ? 18.440 11.122 40.627 1.00 23.79 171 ARG A N 1
ATOM 1335 C CA . ARG A 1 172 ? 17.392 10.641 41.522 1.00 23.80 171 ARG A CA 1
ATOM 1336 C C . ARG A 1 172 ? 17.826 10.809 42.968 1.00 20.79 171 ARG A C 1
ATOM 1337 O O . ARG A 1 172 ? 17.069 11.308 43.800 1.00 18.37 171 ARG A O 1
ATOM 1345 N N . ILE A 1 173 ? 19.050 10.382 43.258 1.00 17.61 172 ILE A N 1
ATOM 1346 C CA . ILE A 1 173 ? 19.596 10.475 44.604 1.00 17.91 172 ILE A CA 1
ATOM 1347 C C . ILE A 1 173 ? 19.684 11.918 45.093 1.00 16.38 172 ILE A C 1
ATOM 1348 O O . ILE A 1 173 ? 19.290 12.220 46.222 1.00 15.45 172 ILE A O 1
ATOM 1353 N N . MET A 1 174 ? 20.198 12.808 44.246 1.00 15.11 173 MET A N 1
ATOM 1354 C CA . MET A 1 174 ? 20.356 14.210 44.624 1.00 15.27 173 MET A CA 1
ATOM 1355 C C . MET A 1 174 ? 19.049 14.998 44.700 1.00 16.65 173 MET A C 1
ATOM 1356 O O . MET A 1 174 ? 18.909 15.887 45.541 1.00 15.61 173 MET A O 1
ATOM 1361 N N . ARG A 1 175 ? 18.093 14.685 43.831 1.00 16.82 174 ARG A N 1
ATOM 1362 C CA . ARG A 1 175 ? 16.820 15.387 43.875 1.00 18.01 174 ARG A CA 1
ATOM 1363 C C . ARG A 1 175 ? 16.130 15.013 45.196 1.00 19.23 174 ARG A C 1
ATOM 1364 O O . ARG A 1 175 ? 15.477 15.837 45.834 1.00 20.50 174 ARG A O 1
ATOM 1372 N N . GLU A 1 176 ? 16.316 13.768 45.620 1.00 21.40 175 GLU A N 1
ATOM 1373 C CA . GLU A 1 176 ? 15.738 13.267 46.864 1.00 23.56 175 GLU A CA 1
ATOM 1374 C C . GLU A 1 176 ? 16.347 13.985 48.076 1.00 22.92 175 GLU A C 1
ATOM 1375 O O . GLU A 1 176 ? 15.639 14.382 49.005 1.00 23.05 175 GLU A O 1
ATOM 1381 N N . ILE A 1 177 ? 17.667 14.142 48.059 1.00 20.57 176 ILE A N 1
ATOM 1382 C CA . ILE A 1 177 ? 18.385 14.809 49.144 1.00 19.00 176 ILE A CA 1
ATOM 1383 C C . ILE A 1 177 ? 17.963 16.275 49.271 1.00 17.96 176 ILE A C 1
ATOM 1384 O O . ILE A 1 177 ? 17.649 16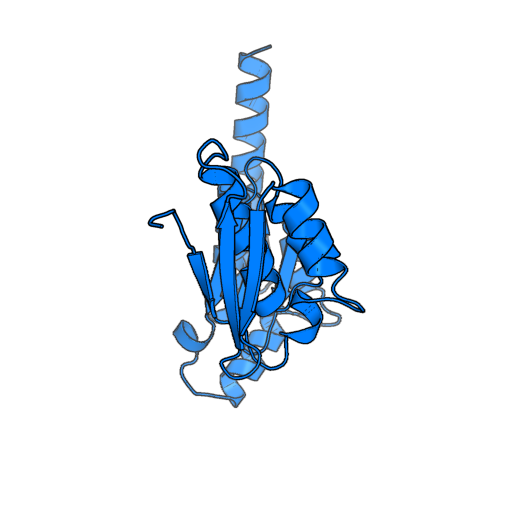.756 50.365 1.00 17.20 176 ILE A O 1
ATOM 1389 N N . LYS A 1 178 ? 17.947 16.979 48.145 1.00 17.94 177 LYS A N 1
ATOM 1390 C CA . LYS A 1 178 ? 17.580 18.384 48.145 1.00 19.93 177 LYS A CA 1
ATOM 1391 C C . LYS A 1 178 ? 16.101 18.588 48.446 1.00 21.19 177 LYS A C 1
ATOM 1392 O O . LYS A 1 178 ? 15.729 19.547 49.117 1.00 21.14 177 LYS A O 1
ATOM 1398 N N . ARG A 1 179 ? 15.254 17.694 47.948 1.00 23.21 178 ARG A N 1
ATOM 1399 C CA . ARG A 1 179 ? 13.827 17.818 48.215 1.00 24.65 178 ARG A CA 1
ATOM 1400 C C . ARG A 1 179 ? 13.600 17.729 49.720 1.00 24.86 178 ARG A C 1
ATOM 1401 O O . ARG A 1 179 ? 12.894 18.553 50.303 1.00 24.79 178 ARG A O 1
ATOM 1409 N N . ARG A 1 180 ? 14.220 16.735 50.347 1.00 25.46 179 ARG A N 1
ATOM 1410 C CA . ARG A 1 180 ? 14.093 16.529 51.784 1.00 26.36 179 ARG A CA 1
ATOM 1411 C C . ARG A 1 180 ? 14.583 17.751 52.548 1.00 26.16 179 ARG A C 1
ATOM 1412 O O . ARG A 1 180 ? 13.975 18.165 53.535 1.00 26.57 179 ARG A O 1
ATOM 1420 N N . GLU A 1 181 ? 15.687 18.330 52.094 1.00 24.32 180 GLU A N 1
ATOM 1421 C CA . GLU A 1 181 ? 16.225 19.507 52.758 1.00 24.04 180 GLU A CA 1
ATOM 1422 C C . GLU A 1 181 ? 15.237 20.663 52.650 1.00 23.39 180 GLU A C 1
ATOM 1423 O O . GLU A 1 181 ? 14.958 21.344 53.635 1.00 24.23 180 GLU A O 1
ATOM 1429 N N . ARG A 1 182 ? 14.703 20.880 51.453 1.00 22.81 181 ARG A N 1
ATOM 1430 C CA . ARG A 1 182 ? 13.751 21.960 51.239 1.00 22.22 181 ARG A CA 1
ATOM 1431 C C . ARG A 1 182 ? 12.507 21.794 52.110 1.00 22.82 181 ARG A C 1
ATOM 1432 O O . ARG A 1 182 ? 12.018 22.766 52.698 1.00 22.90 181 ARG A O 1
ATOM 1440 N N . LEU A 1 183 ? 12.001 20.566 52.200 1.00 21.69 182 LEU A N 1
ATOM 1441 C CA . LEU A 1 183 ? 10.809 20.303 52.998 1.00 22.86 182 LEU A CA 1
ATOM 1442 C C . LEU A 1 183 ? 11.076 20.508 54.486 1.00 22.95 182 LEU A C 1
ATOM 1443 O O . LEU A 1 183 ? 10.219 21.024 55.203 1.00 22.46 182 LEU A O 1
ATOM 1448 N N . LYS A 1 184 ? 12.256 20.109 54.953 1.00 23.26 183 LYS A N 1
ATOM 1449 C CA . LYS A 1 184 ? 12.596 20.294 56.359 1.00 26.04 183 LYS A CA 1
ATOM 1450 C C . LYS A 1 184 ? 12.644 21.786 56.655 1.00 27.23 183 LYS A C 1
ATOM 1451 O O . LYS A 1 184 ? 12.170 22.240 57.698 1.00 27.53 183 LYS A O 1
ATOM 1457 N N . MET A 1 185 ? 13.218 22.546 55.729 1.00 27.35 184 MET A N 1
ATOM 1458 C CA . MET A 1 185 ? 13.312 23.990 55.891 1.00 29.16 184 MET A CA 1
ATOM 1459 C C . MET A 1 185 ? 11.908 24.596 55.933 1.00 28.67 184 MET A C 1
ATOM 1460 O O . MET A 1 185 ? 11.570 25.334 56.858 1.00 29.43 184 MET A O 1
ATOM 1465 N N . TRP A 1 186 ? 11.098 24.284 54.926 1.00 27.18 185 TRP A N 1
ATOM 1466 C CA . TRP A 1 186 ? 9.728 24.780 54.860 1.00 26.05 185 TRP A CA 1
ATOM 1467 C C . TRP A 1 186 ? 8.975 24.486 56.156 1.00 26.57 185 TRP A C 1
ATOM 1468 O O . TRP A 1 186 ? 8.321 25.365 56.726 1.00 26.44 185 TRP A O 1
ATOM 1479 N N . ALA A 1 187 ? 9.068 23.242 56.613 1.00 26.73 186 ALA A N 1
ATOM 1480 C CA . ALA A 1 187 ? 8.392 22.816 57.832 1.00 28.39 186 ALA A CA 1
ATOM 1481 C C . ALA A 1 187 ? 8.859 23.588 59.061 1.00 30.79 186 ALA A C 1
ATOM 1482 O O . ALA A 1 187 ? 8.061 23.866 59.956 1.00 30.55 186 ALA A O 1
ATOM 1484 N N . ARG A 1 188 ? 10.146 23.927 59.107 1.00 32.98 187 ARG A N 1
ATOM 1485 C CA . ARG A 1 188 ? 10.699 24.662 60.244 1.00 36.64 187 ARG A CA 1
ATOM 1486 C C . ARG A 1 188 ? 10.266 26.112 60.253 1.00 37.98 187 ARG A C 1
ATOM 1487 O O . ARG A 1 188 ? 9.914 26.663 61.295 1.00 40.23 187 ARG A O 1
ATOM 1495 N N . GLU A 1 189 ? 10.315 26.740 59.088 1.00 39.23 188 GLU A N 1
ATOM 1496 C CA . GLU A 1 189 ? 9.930 28.134 58.972 1.00 40.95 188 GLU A CA 1
ATOM 1497 C C . GLU A 1 189 ? 8.786 28.259 58.002 1.00 41.19 188 GLU A C 1
ATOM 1498 O O . GLU A 1 189 ? 7.695 28.693 58.441 1.00 42.59 188 GLU A O 1
#

Radius of gyration: 18.29 Å; Cα contacts (8 Å, |Δi|>4): 289; chains: 1; bounding box: 54×34×50 Å

Foldseek 3Di:
DDFDKDKAAFDLVQLCQCQDVVRVNLVVLCVLLQWDWDADNVRNMIMIGHVDRPRDPLSRVLSNQLSNVSSQPDRSVQSCCSNDPQKDKDKDQLCVPVPPDPVLQVVLVCQCLDDVRVNVVLLCVLLVWDWDDGSGMIMIIDGDQSRVLSNVLSVCSSNPDDSVVSNVVSNVSSVVVVVVVVVVVVVVD

Secondary structure (DSSP, 8-state):
--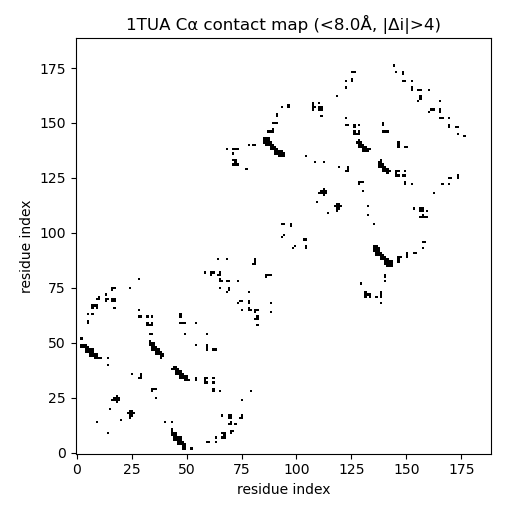---EEEE--GGGHHHHH-GGGHHHHHHHHHHTEEEEEETTTTEEEEEESSTTS-HHHHHHHHHHHHHHHHT--HHHHGGGGSTTEEEEEEETHHHHTT-HHHHHHHHHHHH-GGGHHHHHHHHHHT-EEEE-SSEEEEEEEHHHHHHHHHHHHHHHTT--HHHHHHHHHHHHHHHHHHHHHHHHHH-

Sequence (189 aa):
AMKPRIYVKVKPERLGAVIGPRGEVKAEIMRRTGTVITVDTENSMVIVEPEAEGIPPVNLMKAAEVVKAISLGFPPEKAFRLLEEDQILVVVDLKQVVGDSQNHLKRIKGRIIGEGGRARRTIEEMTDTYINVGEYEVAIIGDYERAMAAKQAIEMLAEGRMHSTVYRHLERIMREIKRRERLKMWARE

B-factor: mean 20.57, std 10.8, range [5.42, 56.07]

Nearest PDB structures (foldseek):
  1tua-assembly1_A  TM=1.005E+00  e=2.723E-32  Aeropyrum pernix
  7mqa-assembly1_SW  TM=8.278E-01  e=2.215E-11  Homo sapiens
  6zqe-assembly1_JJ  TM=8.058E-01  e=4.384E-11  Saccharomyces cerevisiae S288C
  7d5t-assembly1_RT  TM=8.244E-01  e=1.809E-10  Saccharomyces cerevisiae S288C
  7wts-assembly1_x  TM=8.115E-01  e=1.253E-10  Homo sapiens

InterPro domains:
  IPR004087 K Homology domain [SM00322] (6-76)
  IPR004087 K Homology domain [SM00322] (90-163)
  IPR004088 K Homology domain, type 1 [PF00013] (11-47)
  IPR019964 KH domain protein, archaea [TIGR03665] (11-185)
  IPR036612 K Homology domain, type 1 superfamily [G3DSA:3.30.1370.10] (5-88)
  IPR036612 K Homology domain, type 1 superfamily [G3DSA:3.30.1370.10] (89-195)
  IPR036612 K Homology domain, type 1 superfamily [SSF54791] (10-86)
  IPR036612 K Homology domain, type 1 superfamily [SSF54791] (92-183)
  IPR055211 PNO1, second type I KH domain [PF22891] (94-178)

CATH classification: 3.30.1370.10 (+1 more: 3.30.1370.10)

Organism: Aeropyrum pernix (strain ATCC 700893 / DSM 11879 / JCM 9820 / NBRC 100138 / K1) (NCBI:txid272557)

Solvent-accessible surface area: 10891 Å² total; per-residue (Å²): 122,185,79,79,88,52,130,15,114,0,51,94,130,55,19,52,26,0,44,7,80,222,11,86,14,53,30,52,0,39,163,128,7,12,4,61,4,59,42,55,89,169,88,6,56,0,37,0,27,10,114,55,175,73,37,58,96,76,42,9,110,39,0,5,57,0,0,87,0,0,7,14,24,1,51,18,134,81,0,33,33,2,31,92,145,97,24,58,21,17,38,6,39,0,81,155,68,20,34,127,37,123,105,85,14,146,148,20,47,42,91,0,62,15,149,68,8,142,2,49,115,30,0,29,140,39,0,88,5,72,6,34,29,15,121,46,27,0,0,0,0,0,36,141,72,25,0,71,3,0,46,72,2,0,62,27,0,4,120,53,137,128,45,51,40,0,50,131,57,1,100,152,49,8,181,100,7,107,127,72,74,94,69,120,95,164,90,165,160